Protein AF-A0A7C5LKZ5-F1 (afdb_monomer_lite)

Secondary structure (DSSP, 8-state):
-PEEEEEE--SGGGS--SSS--HHHHHHHHHHHHHHHHHHTT-S-THHHHS--S--STHHHHHHHHHHHHHHHHHHHHHTT-GGGT-HHHHHHHHH---TT-EEEEEEESSHHHHHHHHHHHHHH-SS-EEEEE-TTS-EEE-HHHHHHHHHHHHHTHHHH-S-S-SSEEEEEEETT-S--TT---TT-HHHHIIIIIHHHHHHHHHHHHHHHTTSS--EEEEE-SSS-TTTHHHHHHHHHHHSSEEEE--

pLDDT: mean 85.86, std 10.47, range [42.97, 96.69]

Foldseek 3Di:
DAAEEEAEAALQLLPQQDPDRDPQLNVLSVQLVVLLVVVQVPDPWLLCLLQPAPDDPDSVVSNVVSLLSNLLVCLVCLVVLVLSRRGLRSVVCSVVQGAQAYEYEYEFETGNSRSSRLLSLQLQAELQEFEWEQDPVLATDTPVNSSVRSNVSSVVCCVSRPDHSYNYYYYYYYQYLCDQDQPDPDPCGRVRSNVPRRLVSLLSNLLNSLVVCVVDPHVAYEHEHQHHDPVNVVSSVVSQVVSPRYHYDHD

Radius of gyration: 17.08 Å; chains: 1; bounding box: 39×43×42 Å

Sequence (251 aa):
MGRLILATVGTSLFDAVGPYPDLNEQRLANNARDECQRARERLQAAWQVLARPNSGDGMMADLDNAELGLLQAYRPRVQAGELNKISAEMASLGTLAPAKEDRVVLLATDTVEGAFAARCVALLASGRPRILRLAESLEPLPDADATRHLQARRRSIAAALGDPAFACQLDVMVIEHLTWNPEQPDDLGPAEEFRLQGCYNLAASVAALIEHRSRTDHPQVVCNITGGLKSSIPFVTWVCALAGGVDLAYL

Structure (mmCIF, N/CA/C/O backbone):
data_AF-A0A7C5LKZ5-F1
#
_entry.id   AF-A0A7C5LKZ5-F1
#
loop_
_atom_site.group_PDB
_atom_site.id
_atom_site.type_symbol
_atom_site.label_atom_id
_atom_site.label_alt_id
_atom_site.label_comp_id
_atom_site.label_asym_id
_atom_site.label_entity_id
_atom_site.label_seq_id
_atom_site.pdbx_PDB_ins_code
_atom_site.Cartn_x
_atom_site.Cartn_y
_atom_site.Cartn_z
_atom_site.occupancy
_atom_site.B_iso_or_equiv
_atom_site.auth_seq_id
_atom_site.auth_comp_id
_atom_site.auth_asym_id
_atom_site.auth_atom_id
_atom_site.pdbx_PDB_model_num
ATOM 1 N N . MET A 1 1 ? -9.950 -0.500 22.163 1.00 79.12 1 MET A N 1
ATOM 2 C CA . MET A 1 1 ? -9.435 -1.695 21.464 1.00 79.12 1 MET A CA 1
ATOM 3 C C . MET A 1 1 ? -9.364 -1.337 19.997 1.00 79.12 1 MET A C 1
ATOM 5 O O . MET A 1 1 ? -10.340 -0.782 19.507 1.00 79.12 1 MET A O 1
ATOM 9 N N . GLY A 1 2 ? -8.215 -1.539 19.358 1.00 89.00 2 GLY A N 1
ATOM 10 C CA . GLY A 1 2 ? -8.034 -1.175 17.952 1.00 89.00 2 GLY A CA 1
ATOM 11 C C . GLY A 1 2 ? -8.530 -2.261 17.001 1.00 89.00 2 GLY A C 1
ATOM 12 O O . GLY A 1 2 ? -8.754 -3.398 17.408 1.00 89.00 2 GLY A O 1
ATOM 13 N N . ARG A 1 3 ? -8.641 -1.930 15.723 1.00 93.25 3 ARG A N 1
ATOM 14 C CA . ARG A 1 3 ? -8.911 -2.842 14.608 1.00 93.25 3 ARG A CA 1
ATOM 15 C C . ARG A 1 3 ? -7.611 -3.172 13.882 1.00 93.25 3 ARG A C 1
ATOM 17 O O . ARG A 1 3 ? -6.722 -2.326 13.780 1.00 93.25 3 ARG A O 1
ATOM 24 N N . LEU A 1 4 ? -7.528 -4.371 13.321 1.00 94.38 4 LEU A N 1
ATOM 25 C CA . LEU A 1 4 ? -6.572 -4.684 12.264 1.00 94.38 4 LEU A CA 1
ATOM 26 C C . LEU A 1 4 ? -7.267 -4.481 10.914 1.00 94.38 4 LEU A C 1
ATOM 28 O O . LEU A 1 4 ? -8.250 -5.150 10.611 1.00 94.38 4 LEU A O 1
ATOM 32 N N . ILE A 1 5 ? -6.766 -3.560 10.104 1.00 95.44 5 ILE A N 1
ATOM 33 C CA . ILE A 1 5 ? -7.311 -3.244 8.785 1.00 95.44 5 ILE A CA 1
ATOM 34 C C . ILE A 1 5 ? -6.321 -3.750 7.742 1.00 95.44 5 ILE A C 1
ATOM 36 O O . ILE A 1 5 ? -5.196 -3.263 7.663 1.00 95.44 5 ILE A O 1
ATOM 40 N N . LEU A 1 6 ? -6.735 -4.722 6.941 1.00 94.75 6 LEU A N 1
ATOM 41 C CA . LEU A 1 6 ? -5.973 -5.210 5.796 1.00 94.75 6 LEU A CA 1
ATOM 42 C C . LEU A 1 6 ? -6.486 -4.482 4.560 1.00 94.75 6 LEU A C 1
ATOM 44 O O . LEU A 1 6 ? -7.682 -4.537 4.294 1.00 94.75 6 LEU A O 1
ATOM 48 N N . ALA A 1 7 ? -5.621 -3.794 3.824 1.00 94.31 7 ALA A N 1
ATOM 49 C CA . ALA A 1 7 ? -6.011 -3.062 2.624 1.00 94.31 7 ALA A CA 1
ATOM 50 C C . ALA A 1 7 ? -5.123 -3.467 1.452 1.00 94.31 7 ALA A C 1
ATOM 52 O O . ALA A 1 7 ? -3.903 -3.315 1.510 1.00 94.31 7 ALA A O 1
ATOM 53 N N . THR A 1 8 ? -5.723 -3.978 0.384 1.00 92.00 8 THR A N 1
ATOM 54 C CA . THR A 1 8 ? -5.002 -4.239 -0.863 1.00 92.00 8 THR A CA 1
ATOM 55 C C . THR A 1 8 ? -4.643 -2.922 -1.546 1.00 92.00 8 THR A C 1
ATOM 57 O O . THR A 1 8 ? -5.429 -1.974 -1.550 1.00 92.00 8 THR A O 1
ATOM 60 N N . VAL A 1 9 ? -3.429 -2.845 -2.092 1.00 90.44 9 VAL A N 1
ATOM 61 C CA . VAL A 1 9 ? -2.930 -1.664 -2.801 1.00 90.44 9 VAL A CA 1
ATOM 62 C C . VAL A 1 9 ? -2.753 -1.988 -4.269 1.00 90.44 9 VAL A C 1
ATOM 64 O O . VAL A 1 9 ? -2.057 -2.932 -4.640 1.00 90.44 9 VAL A O 1
ATOM 67 N N . GLY A 1 10 ? -3.393 -1.187 -5.111 1.00 87.06 10 GLY A N 1
ATOM 68 C CA . GLY A 1 10 ? -3.224 -1.237 -6.550 1.00 87.06 10 GLY A CA 1
ATOM 69 C C . GLY A 1 10 ? -2.349 -0.122 -7.079 1.00 87.06 10 GLY A C 1
ATOM 70 O O . GLY A 1 10 ? -1.722 0.647 -6.359 1.00 87.06 10 GLY A O 1
ATOM 71 N N . THR A 1 11 ? -2.402 0.006 -8.396 1.00 84.06 11 THR A N 1
ATOM 72 C CA . THR A 1 11 ? -1.774 1.083 -9.157 1.00 84.06 11 THR A CA 1
ATOM 73 C C . THR A 1 11 ? -2.696 2.293 -9.324 1.00 84.06 11 THR A C 1
ATOM 75 O O . THR A 1 11 ? -2.391 3.170 -10.125 1.00 84.06 11 THR A O 1
ATOM 78 N N . SER A 1 12 ? -3.809 2.365 -8.576 1.00 82.81 12 SER A N 1
ATOM 79 C CA . SER A 1 12 ? -4.819 3.425 -8.735 1.00 82.81 12 SER A CA 1
ATOM 80 C C . SER A 1 12 ? -4.285 4.821 -8.406 1.00 82.81 12 SER A C 1
ATOM 82 O O . SER A 1 12 ? -4.811 5.810 -8.895 1.00 82.81 12 SER A O 1
ATOM 84 N N . LEU A 1 13 ? -3.186 4.901 -7.648 1.00 84.88 13 LEU A N 1
ATOM 85 C CA . LEU A 1 13 ? -2.431 6.135 -7.417 1.00 84.88 13 LEU A CA 1
ATOM 86 C C . LEU A 1 13 ? -1.917 6.775 -8.720 1.00 84.88 13 LEU A C 1
ATOM 88 O O . LEU A 1 13 ? -1.717 7.982 -8.780 1.00 84.88 13 LEU A O 1
ATOM 92 N N . PHE A 1 14 ? -1.672 5.976 -9.759 1.00 82.50 14 PHE A N 1
ATOM 93 C CA . PHE A 1 14 ? -1.249 6.480 -11.067 1.00 82.50 14 PHE A CA 1
ATOM 94 C C . PHE A 1 14 ? -2.433 6.844 -11.968 1.00 82.50 14 PHE A C 1
ATOM 96 O O . PHE A 1 14 ? -2.235 7.368 -13.065 1.00 82.50 14 PHE A O 1
ATOM 103 N N . 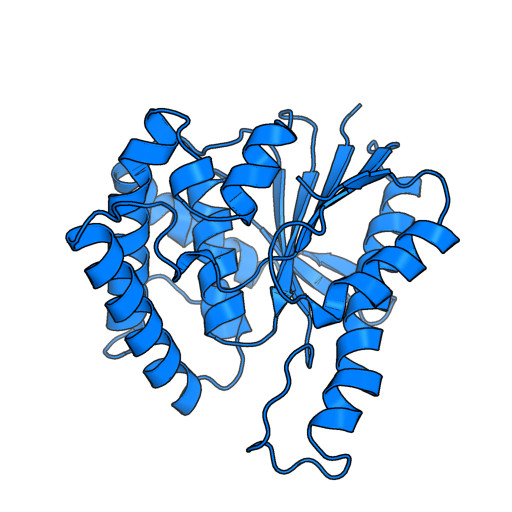ASP A 1 15 ? -3.652 6.532 -11.538 1.00 79.00 15 ASP A N 1
ATOM 104 C CA . ASP A 1 15 ? -4.861 6.817 -12.285 1.00 79.00 15 ASP A CA 1
ATOM 105 C C . ASP A 1 15 ? -5.441 8.134 -11.777 1.00 79.00 15 ASP A C 1
ATOM 107 O O . ASP A 1 15 ? -5.567 8.379 -10.580 1.00 79.00 15 ASP A O 1
ATOM 111 N N . ALA A 1 16 ? -5.771 9.027 -12.702 1.00 58.16 16 ALA A N 1
ATOM 112 C CA . ALA A 1 16 ? -6.311 10.321 -12.336 1.00 58.16 16 ALA A CA 1
ATOM 113 C C . ALA A 1 16 ? -7.725 10.128 -11.751 1.00 58.16 16 ALA A C 1
ATOM 115 O O . ALA A 1 16 ? -8.643 9.707 -12.458 1.00 58.16 16 ALA A O 1
ATOM 116 N N . VAL A 1 17 ? -7.906 10.386 -10.452 1.00 54.62 17 VAL A N 1
ATOM 117 C CA . VAL A 1 17 ? -9.181 10.128 -9.770 1.00 54.62 17 VAL A CA 1
ATOM 118 C C . VAL A 1 17 ? -10.124 11.323 -9.939 1.00 54.62 17 VAL A C 1
ATOM 120 O O . VAL A 1 17 ? -9.982 12.349 -9.278 1.00 54.62 17 VAL A O 1
ATOM 123 N N . GLY A 1 18 ? -11.122 11.187 -10.819 1.00 52.41 18 GLY A N 1
ATOM 124 C CA . GLY A 1 18 ? -12.241 12.129 -10.951 1.00 52.41 18 GLY A CA 1
ATOM 125 C C . GLY A 1 18 ? -12.549 12.578 -12.390 1.00 52.41 18 GLY A C 1
ATOM 126 O O . GLY A 1 18 ? -11.785 12.297 -13.308 1.00 52.41 18 GLY A O 1
ATOM 127 N N . PRO A 1 19 ? -13.677 13.285 -12.612 1.00 42.97 19 PRO A N 1
ATOM 128 C CA . PRO A 1 19 ? -14.137 13.690 -13.949 1.00 42.97 19 PRO A CA 1
ATOM 129 C C . PRO A 1 19 ? -13.311 14.821 -14.589 1.00 42.97 19 PRO A C 1
ATOM 131 O O . PRO A 1 19 ? -13.405 15.028 -15.795 1.00 42.97 19 PRO A O 1
ATOM 134 N N . TYR A 1 20 ? -12.507 15.540 -13.797 1.00 53.50 20 TYR A N 1
ATOM 135 C CA . TYR A 1 20 ? -11.622 16.619 -14.247 1.00 53.50 20 TYR A CA 1
ATOM 136 C C . TYR A 1 20 ? -10.298 16.539 -13.480 1.00 53.50 20 TYR A C 1
ATOM 138 O O . TYR A 1 20 ? -10.140 17.229 -12.469 1.00 53.50 20 TYR A O 1
ATOM 146 N N . PRO A 1 21 ? -9.378 15.651 -13.882 1.00 63.91 21 PRO A N 1
ATOM 147 C CA . PRO A 1 21 ? -8.103 15.534 -13.200 1.00 63.91 21 PRO A CA 1
ATOM 148 C C . PRO A 1 21 ? -7.282 16.808 -13.385 1.00 63.91 21 PRO A C 1
ATOM 150 O O . PRO A 1 21 ? -7.258 17.402 -14.466 1.00 63.91 21 PRO A O 1
ATOM 153 N N . ASP A 1 22 ? -6.611 17.237 -12.320 1.00 80.12 22 ASP A N 1
ATOM 154 C CA . ASP A 1 22 ? -5.645 18.321 -12.411 1.00 80.12 22 ASP A CA 1
ATOM 155 C C . ASP A 1 22 ? -4.532 17.896 -13.385 1.00 80.12 22 ASP A C 1
ATOM 157 O O . ASP A 1 22 ? -3.900 16.850 -13.219 1.00 80.12 22 ASP A O 1
ATOM 161 N N . LEU A 1 23 ? -4.307 18.693 -14.435 1.00 82.00 23 LEU A N 1
ATOM 162 C CA . LEU A 1 23 ? -3.338 18.375 -15.489 1.00 82.00 23 LEU A CA 1
ATOM 163 C C . LEU A 1 23 ? -1.914 18.204 -14.941 1.00 82.00 23 LEU A C 1
ATOM 165 O O . LEU A 1 23 ? -1.122 17.440 -15.498 1.00 82.00 23 LEU A O 1
ATOM 169 N N . ASN A 1 24 ? -1.571 18.905 -13.859 1.00 85.62 24 ASN A N 1
ATOM 170 C CA . ASN A 1 24 ? -0.286 18.754 -13.198 1.00 85.62 24 ASN A CA 1
ATOM 171 C C . ASN A 1 24 ? -0.216 17.445 -12.399 1.00 85.62 24 ASN A C 1
ATOM 173 O O . ASN A 1 24 ? 0.784 16.739 -12.523 1.00 85.62 24 ASN A O 1
ATOM 177 N N . GLU A 1 25 ? -1.263 17.090 -11.644 1.00 85.56 25 GLU A N 1
ATOM 178 C CA . GLU A 1 25 ? -1.352 15.790 -10.950 1.00 85.56 25 GLU A CA 1
ATOM 179 C C . GLU A 1 25 ? -1.237 14.635 -11.962 1.00 85.56 25 GLU A C 1
ATOM 181 O O . GLU A 1 25 ? -0.430 13.725 -11.779 1.00 85.56 25 GLU A O 1
ATOM 186 N N . GLN A 1 26 ? -1.949 14.720 -13.089 1.00 86.25 26 GLN A N 1
ATOM 187 C CA . GLN A 1 26 ? -1.899 13.710 -14.148 1.00 86.25 26 GLN A CA 1
ATOM 188 C C . GLN A 1 26 ? -0.509 13.600 -14.789 1.00 86.25 26 GLN A C 1
ATOM 190 O O . GLN A 1 26 ? -0.014 12.497 -15.022 1.00 86.25 26 GLN A O 1
ATOM 195 N N . ARG A 1 27 ? 0.158 14.730 -15.053 1.00 88.62 27 ARG A N 1
ATOM 196 C CA . ARG A 1 27 ? 1.534 14.735 -15.569 1.00 88.62 27 ARG A CA 1
ATOM 197 C C . ARG A 1 27 ? 2.504 14.075 -14.589 1.00 88.62 27 ARG A C 1
ATOM 199 O O . ARG A 1 27 ? 3.375 13.326 -15.021 1.00 88.62 27 ARG A O 1
ATOM 206 N N . LEU A 1 28 ? 2.364 14.349 -13.294 1.00 89.88 28 LEU A N 1
ATOM 207 C CA . LEU A 1 28 ? 3.210 13.762 -12.253 1.00 89.88 28 LEU A CA 1
ATOM 208 C C . LEU A 1 28 ? 2.953 12.258 -12.093 1.00 89.88 28 LEU A C 1
ATOM 210 O O . LEU A 1 28 ? 3.910 11.499 -11.958 1.00 89.88 28 LEU A O 1
ATOM 214 N N . ALA A 1 29 ? 1.695 11.821 -12.186 1.00 86.69 29 ALA A N 1
ATOM 215 C CA . ALA A 1 29 ? 1.322 10.406 -12.181 1.00 86.69 29 ALA A CA 1
ATOM 216 C C . ALA A 1 29 ? 1.904 9.652 -13.382 1.00 86.69 29 ALA A C 1
ATOM 218 O O . ALA A 1 29 ? 2.492 8.585 -13.205 1.00 86.69 29 ALA A O 1
ATOM 219 N N . ASN A 1 30 ? 1.826 10.238 -14.580 1.00 88.62 30 ASN A N 1
ATOM 220 C CA . ASN A 1 30 ? 2.453 9.676 -15.776 1.00 88.62 30 ASN A CA 1
ATOM 221 C C . ASN A 1 30 ? 3.977 9.604 -15.628 1.00 88.62 30 ASN A C 1
ATOM 223 O O . ASN A 1 30 ? 4.555 8.551 -15.865 1.00 88.62 30 ASN A O 1
ATOM 227 N N . ASN A 1 31 ? 4.618 10.674 -15.146 1.00 90.12 31 ASN A N 1
ATOM 228 C CA . ASN A 1 31 ? 6.059 10.671 -14.903 1.00 90.12 31 ASN A CA 1
ATOM 229 C C . ASN A 1 31 ? 6.469 9.568 -13.914 1.00 90.12 31 ASN A C 1
ATOM 231 O O . ASN A 1 31 ? 7.428 8.845 -14.154 1.00 90.12 31 ASN A O 1
ATOM 235 N N . ALA A 1 32 ? 5.728 9.392 -12.818 1.00 88.50 32 ALA A N 1
ATOM 236 C CA . ALA A 1 32 ? 6.010 8.330 -11.857 1.00 88.50 32 ALA A CA 1
ATOM 237 C C . ALA A 1 32 ? 5.816 6.927 -12.436 1.00 88.50 32 ALA A C 1
ATOM 239 O O . ALA A 1 32 ? 6.610 6.036 -12.133 1.00 88.50 32 ALA A O 1
ATOM 240 N N . ARG A 1 33 ? 4.807 6.733 -13.291 1.00 89.00 33 ARG A N 1
ATOM 241 C CA . ARG A 1 33 ? 4.609 5.484 -14.034 1.00 89.00 33 ARG A CA 1
ATOM 242 C C . ARG A 1 33 ? 5.790 5.206 -14.968 1.00 89.00 33 ARG A C 1
ATOM 244 O O . ARG A 1 33 ? 6.317 4.098 -14.946 1.00 89.00 33 ARG A O 1
ATOM 251 N N . ASP A 1 34 ? 6.254 6.212 -15.705 1.00 89.31 34 ASP A N 1
ATOM 252 C CA . ASP A 1 34 ? 7.405 6.094 -16.606 1.00 89.31 34 ASP A CA 1
ATOM 253 C C . ASP A 1 34 ? 8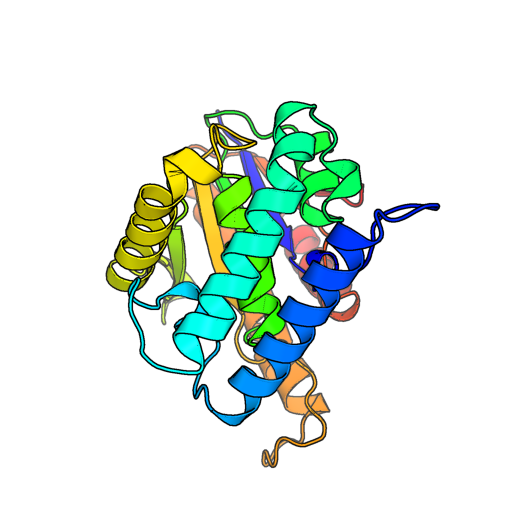.699 5.771 -15.839 1.00 89.31 34 ASP A C 1
ATOM 255 O O . ASP A 1 34 ? 9.492 4.934 -16.271 1.00 89.31 34 ASP A O 1
ATOM 259 N N . GLU A 1 35 ? 8.915 6.388 -14.671 1.00 89.50 35 GLU A N 1
ATOM 260 C CA . GLU A 1 35 ? 10.058 6.047 -13.813 1.00 89.50 35 GLU A CA 1
ATOM 261 C C . GLU A 1 35 ? 9.963 4.639 -13.222 1.00 89.50 35 GLU A C 1
ATOM 263 O O . GLU A 1 35 ? 10.979 3.946 -13.143 1.00 89.50 35 GLU A O 1
ATOM 268 N N . CYS A 1 36 ? 8.768 4.177 -12.839 1.00 88.19 36 CYS A N 1
ATOM 269 C CA . CYS A 1 36 ? 8.583 2.794 -12.396 1.00 88.19 36 CYS A CA 1
ATOM 270 C C . CYS A 1 36 ? 8.917 1.808 -13.521 1.00 88.19 36 CYS A C 1
ATOM 272 O O . CYS A 1 36 ? 9.647 0.847 -13.283 1.00 88.19 36 CYS A O 1
ATOM 274 N N . GLN A 1 37 ? 8.470 2.091 -14.747 1.00 88.25 37 GLN A N 1
ATOM 275 C CA . GLN A 1 37 ? 8.765 1.264 -15.914 1.00 88.25 37 GLN A CA 1
ATOM 276 C C . GLN A 1 37 ? 10.275 1.199 -16.192 1.00 88.25 37 GLN A C 1
ATOM 278 O O . GLN A 1 37 ? 10.819 0.112 -16.376 1.00 88.25 37 GLN A O 1
ATOM 283 N N . ARG A 1 38 ? 10.985 2.335 -16.147 1.00 87.06 38 ARG A N 1
ATOM 284 C CA . ARG A 1 38 ? 12.456 2.363 -16.280 1.00 87.06 38 ARG A CA 1
ATOM 285 C C . ARG A 1 38 ? 13.160 1.599 -15.162 1.00 87.06 38 ARG A C 1
ATOM 287 O O . ARG A 1 38 ? 14.158 0.921 -15.402 1.00 87.06 38 ARG A O 1
ATOM 294 N N . ALA A 1 39 ? 12.657 1.712 -13.937 1.00 85.50 39 ALA A N 1
ATOM 295 C CA . ALA A 1 39 ? 13.220 1.020 -12.790 1.00 85.50 39 ALA A CA 1
ATOM 296 C C . ALA A 1 39 ? 12.977 -0.491 -12.837 1.00 85.50 39 ALA A C 1
ATOM 298 O O . ALA A 1 39 ? 13.851 -1.249 -12.416 1.00 85.50 39 ALA A O 1
ATOM 299 N N . ARG A 1 40 ? 11.857 -0.945 -13.404 1.00 85.00 40 ARG A N 1
ATOM 300 C CA . ARG A 1 40 ? 11.543 -2.369 -13.589 1.00 85.00 40 ARG A CA 1
ATOM 301 C C . ARG A 1 40 ? 12.615 -3.115 -14.381 1.00 85.00 40 ARG A C 1
ATOM 303 O O . ARG A 1 40 ? 12.911 -4.256 -14.058 1.00 85.00 40 ARG A O 1
ATOM 310 N N . GLU A 1 41 ? 13.239 -2.470 -15.361 1.00 79.38 41 GLU A N 1
ATOM 311 C CA . GLU A 1 41 ? 14.300 -3.079 -16.178 1.00 79.38 41 GLU A CA 1
ATOM 312 C C . GLU A 1 41 ? 15.622 -3.290 -15.418 1.00 79.38 41 GLU A C 1
ATOM 314 O O . GLU A 1 41 ? 16.519 -3.976 -15.905 1.00 79.38 41 GLU A O 1
ATOM 319 N N . ARG A 1 42 ? 15.784 -2.667 -14.244 1.00 76.69 42 ARG A N 1
ATOM 320 C CA . ARG A 1 42 ? 17.072 -2.591 -13.532 1.00 76.69 42 ARG A CA 1
ATOM 321 C C . ARG A 1 42 ? 17.018 -3.058 -12.085 1.00 76.69 42 ARG A C 1
ATOM 323 O O . ARG A 1 42 ? 18.047 -3.462 -11.546 1.00 76.69 42 ARG A O 1
ATOM 330 N N . LEU A 1 43 ? 15.860 -2.966 -11.439 1.00 78.94 43 LEU A N 1
ATOM 331 C CA . LEU A 1 43 ? 15.674 -3.437 -10.074 1.00 78.94 43 LEU A CA 1
ATOM 332 C C . LEU A 1 43 ? 15.506 -4.953 -10.071 1.00 78.94 43 LEU A C 1
ATOM 334 O O . LEU A 1 43 ? 14.723 -5.510 -10.831 1.00 78.94 43 LEU A O 1
ATOM 338 N N . GLN A 1 44 ? 16.235 -5.608 -9.171 1.00 70.62 44 GLN A N 1
ATOM 339 C CA . GLN A 1 44 ? 16.171 -7.063 -9.011 1.00 70.62 44 GLN A CA 1
ATOM 340 C C . GLN A 1 44 ? 14.963 -7.494 -8.173 1.00 70.62 44 GLN A C 1
ATOM 342 O O . GLN A 1 44 ? 14.511 -8.625 -8.296 1.00 70.62 44 GLN A O 1
ATOM 347 N N . ALA A 1 45 ? 14.455 -6.609 -7.307 1.00 77.75 45 ALA A N 1
ATOM 348 C CA . ALA A 1 45 ? 13.310 -6.891 -6.446 1.00 77.75 45 ALA A CA 1
ATOM 349 C C . ALA A 1 45 ? 12.555 -5.605 -6.085 1.00 77.75 45 ALA A C 1
ATOM 351 O O . ALA A 1 45 ? 13.172 -4.588 -5.759 1.00 77.75 45 ALA A O 1
ATOM 352 N N . ALA A 1 46 ? 11.222 -5.655 -6.035 1.00 77.75 46 ALA A N 1
ATOM 353 C CA . ALA A 1 46 ? 10.395 -4.509 -5.647 1.00 77.75 46 ALA A CA 1
ATOM 354 C C . ALA A 1 46 ? 10.624 -4.030 -4.207 1.00 77.75 46 ALA A C 1
ATOM 356 O O . ALA A 1 46 ? 10.423 -2.852 -3.906 1.00 77.75 46 ALA A O 1
ATOM 357 N N . TRP A 1 47 ? 11.146 -4.889 -3.328 1.00 80.31 47 TRP A N 1
ATOM 358 C CA . TRP A 1 47 ? 11.616 -4.489 -2.000 1.00 80.31 47 TRP A CA 1
ATOM 359 C C . TRP A 1 47 ? 12.640 -3.350 -2.046 1.00 80.31 47 TRP A C 1
ATOM 361 O O . TRP A 1 47 ? 12.653 -2.500 -1.154 1.00 80.31 47 TRP A O 1
ATOM 371 N N . GLN A 1 48 ? 13.433 -3.257 -3.117 1.00 80.62 48 GLN A N 1
ATOM 372 C CA . GLN A 1 48 ? 14.379 -2.159 -3.330 1.00 80.62 48 GLN A CA 1
ATOM 373 C C . GLN A 1 48 ? 13.667 -0.803 -3.472 1.00 80.62 48 GLN A C 1
ATOM 375 O O . GLN A 1 48 ? 14.247 0.229 -3.154 1.00 80.62 48 GLN A O 1
ATOM 380 N N . VAL A 1 49 ? 12.394 -0.771 -3.876 1.00 83.75 49 VAL A N 1
ATOM 381 C CA . VAL A 1 49 ? 11.586 0.459 -3.912 1.00 83.75 49 VAL A CA 1
ATOM 382 C C . VAL A 1 49 ? 11.167 0.892 -2.508 1.00 83.75 49 VAL A C 1
ATOM 384 O O . VAL A 1 49 ? 11.208 2.084 -2.198 1.00 83.75 49 VAL A O 1
ATOM 387 N N . LEU A 1 50 ? 10.788 -0.059 -1.649 1.00 81.62 50 LEU A N 1
ATOM 388 C CA . LEU A 1 50 ? 10.322 0.213 -0.284 1.00 81.62 50 LEU A CA 1
ATOM 389 C C . LEU A 1 50 ? 11.460 0.539 0.686 1.00 81.62 50 LEU A C 1
ATOM 391 O O . LEU A 1 50 ? 11.322 1.412 1.544 1.00 81.62 50 LEU A O 1
ATOM 395 N N . ALA A 1 51 ? 12.575 -0.171 0.540 1.00 73.06 51 ALA A N 1
ATOM 396 C CA . ALA A 1 51 ? 13.669 -0.222 1.495 1.00 73.06 51 ALA A CA 1
ATOM 397 C C . ALA A 1 51 ? 14.897 0.597 1.072 1.00 73.06 51 ALA A C 1
ATOM 399 O O . ALA A 1 51 ? 15.945 0.454 1.696 1.00 73.06 51 ALA A O 1
ATOM 400 N N . ARG A 1 52 ? 14.838 1.413 0.009 1.00 76.06 52 ARG A N 1
ATOM 401 C CA . ARG A 1 52 ? 16.034 2.136 -0.463 1.00 76.06 52 ARG A CA 1
ATOM 402 C C . ARG A 1 52 ? 16.475 3.273 0.472 1.00 76.06 52 ARG A C 1
ATOM 404 O O . ARG A 1 52 ? 15.620 3.987 1.006 1.00 76.06 52 ARG A O 1
ATOM 411 N N . PRO A 1 53 ? 17.796 3.495 0.630 1.00 67.31 53 PRO A N 1
ATOM 412 C CA . PRO A 1 53 ? 18.331 4.686 1.286 1.00 67.31 53 PRO A CA 1
ATOM 413 C C . PRO A 1 53 ? 18.027 5.965 0.481 1.00 67.31 53 PRO A C 1
ATOM 415 O O . PRO A 1 53 ? 17.879 5.922 -0.736 1.00 67.31 53 PRO A O 1
ATOM 418 N N . ASN A 1 54 ? 17.965 7.111 1.174 1.00 62.53 54 ASN A N 1
ATOM 419 C CA . ASN A 1 54 ? 17.554 8.436 0.658 1.00 62.53 54 ASN A CA 1
ATOM 420 C C . ASN A 1 54 ? 18.540 9.111 -0.324 1.00 62.53 54 ASN A C 1
ATOM 422 O O . ASN A 1 54 ? 18.596 10.338 -0.400 1.00 62.53 54 ASN A O 1
ATOM 426 N N . SER A 1 55 ? 19.373 8.353 -1.020 1.00 54.38 55 SER A N 1
ATOM 427 C CA . SER A 1 55 ? 20.448 8.912 -1.836 1.00 54.38 55 SER A CA 1
ATOM 428 C C . SER A 1 55 ? 20.984 7.835 -2.765 1.00 54.38 55 SER A C 1
ATOM 430 O O . SER A 1 55 ? 21.775 6.988 -2.346 1.00 54.38 55 SER A O 1
ATOM 432 N N . GLY A 1 56 ? 20.540 7.852 -4.013 1.00 58.81 56 GLY A N 1
ATOM 433 C CA . GLY A 1 56 ? 21.173 7.104 -5.090 1.00 58.81 56 GLY A CA 1
ATOM 434 C C . GLY A 1 56 ? 21.413 8.037 -6.266 1.00 58.81 56 GLY A C 1
ATOM 435 O O . GLY A 1 56 ? 20.596 8.918 -6.519 1.00 58.81 56 GLY A O 1
ATOM 436 N N . ASP A 1 57 ? 22.521 7.851 -6.973 1.00 60.34 57 ASP A N 1
ATOM 437 C CA . ASP A 1 57 ? 22.779 8.580 -8.211 1.00 60.34 57 ASP A CA 1
ATOM 438 C C . ASP A 1 57 ? 21.941 8.002 -9.367 1.00 60.34 57 ASP A C 1
ATOM 440 O O . ASP A 1 57 ? 21.588 6.817 -9.388 1.00 60.34 57 ASP A O 1
ATOM 444 N N . GLY A 1 58 ? 21.624 8.845 -10.353 1.00 76.31 58 GLY A N 1
ATOM 445 C CA . GLY A 1 58 ? 20.911 8.448 -11.570 1.00 76.31 58 GLY A CA 1
ATOM 446 C C . GLY A 1 58 ? 19.449 8.060 -11.327 1.00 76.31 58 GLY A C 1
ATOM 447 O O . GLY A 1 58 ? 18.721 8.759 -10.634 1.00 76.31 58 GLY A O 1
ATOM 448 N N . MET A 1 59 ? 19.025 6.922 -11.879 1.00 75.88 59 MET A N 1
ATOM 449 C CA . MET A 1 59 ? 17.625 6.458 -11.901 1.00 75.88 59 MET A CA 1
ATOM 450 C C . MET A 1 59 ? 16.932 6.444 -10.526 1.00 75.88 59 MET A C 1
ATOM 452 O O . MET A 1 59 ? 15.728 6.665 -10.424 1.00 75.88 59 MET A O 1
ATOM 456 N N . MET A 1 60 ? 17.673 6.170 -9.450 1.00 78.25 60 MET A N 1
ATOM 457 C CA . MET A 1 60 ? 17.090 6.157 -8.105 1.00 78.25 60 MET A CA 1
ATOM 458 C C . MET A 1 60 ? 16.692 7.564 -7.645 1.00 78.25 60 MET A C 1
ATOM 460 O O . MET A 1 60 ? 15.665 7.710 -6.983 1.00 78.25 60 MET A O 1
ATOM 464 N N . ALA A 1 61 ? 17.446 8.590 -8.053 1.00 83.31 61 ALA A N 1
ATOM 465 C CA . ALA A 1 61 ? 17.063 9.982 -7.854 1.00 83.31 61 ALA A CA 1
ATOM 466 C C . ALA A 1 61 ? 15.817 10.335 -8.676 1.00 83.31 61 ALA A C 1
ATOM 468 O O . ALA A 1 61 ? 14.934 11.015 -8.163 1.00 83.31 61 ALA A O 1
ATOM 469 N N . ASP A 1 62 ? 15.702 9.836 -9.909 1.00 87.25 62 ASP A N 1
ATOM 470 C CA . ASP A 1 62 ? 14.529 10.085 -10.758 1.00 87.25 62 ASP A CA 1
ATOM 471 C C . ASP A 1 62 ? 13.253 9.504 -10.130 1.00 87.25 62 ASP A C 1
ATOM 473 O O . ASP A 1 62 ? 12.238 10.195 -10.006 1.00 87.25 62 ASP A O 1
ATOM 477 N N . LEU A 1 63 ? 13.329 8.276 -9.609 1.00 87.31 63 LEU A N 1
ATOM 478 C CA . LEU A 1 63 ? 12.216 7.638 -8.908 1.00 87.31 63 LEU A CA 1
ATOM 479 C C . LEU A 1 63 ? 11.888 8.340 -7.574 1.00 87.31 63 LEU A C 1
ATOM 481 O O . LEU A 1 63 ? 10.719 8.445 -7.206 1.00 87.31 63 LEU A O 1
ATOM 485 N N . ASP A 1 64 ? 12.887 8.852 -6.847 1.00 87.94 64 ASP A N 1
ATOM 486 C CA . ASP A 1 64 ? 12.681 9.676 -5.643 1.00 87.94 64 ASP A CA 1
ATOM 487 C C . ASP A 1 64 ? 12.056 11.042 -5.956 1.00 87.94 64 ASP A C 1
ATOM 489 O O . ASP A 1 64 ? 11.253 11.543 -5.161 1.00 87.94 64 ASP A O 1
ATOM 493 N N . ASN A 1 65 ? 12.411 11.644 -7.090 1.00 89.19 65 ASN A N 1
ATOM 494 C CA . ASN A 1 65 ? 11.856 12.909 -7.561 1.00 89.19 65 ASN A CA 1
ATOM 495 C C . ASN A 1 65 ? 10.404 12.735 -8.004 1.00 89.19 65 ASN A C 1
ATOM 497 O O . ASN A 1 65 ? 9.555 13.557 -7.655 1.00 89.19 65 ASN A O 1
ATOM 501 N N . ALA A 1 66 ? 10.099 11.648 -8.715 1.00 90.62 66 ALA A N 1
ATOM 502 C CA . ALA A 1 66 ? 8.733 11.309 -9.088 1.00 90.62 66 ALA A CA 1
ATOM 503 C C . ALA A 1 66 ? 7.851 11.041 -7.857 1.00 90.62 66 ALA A C 1
ATOM 505 O O . ALA A 1 66 ? 6.736 11.558 -7.781 1.00 90.62 66 ALA A O 1
ATOM 506 N N . GLU A 1 67 ? 8.369 10.306 -6.865 1.00 91.88 67 GLU A N 1
ATOM 507 C CA . GLU A 1 67 ? 7.700 10.086 -5.574 1.00 91.88 67 GLU A CA 1
ATOM 508 C C . GLU A 1 67 ? 7.418 11.420 -4.875 1.00 91.88 67 GLU A C 1
ATOM 510 O O . GLU A 1 67 ? 6.277 11.710 -4.522 1.00 91.88 67 GLU A O 1
ATOM 515 N N . LEU A 1 68 ? 8.436 12.270 -4.712 1.00 91.56 68 LEU A N 1
ATOM 516 C CA . LEU A 1 68 ? 8.277 13.559 -4.043 1.00 91.56 68 LEU A CA 1
ATOM 517 C C . LEU A 1 68 ? 7.281 14.466 -4.777 1.00 91.56 68 LEU A C 1
ATOM 519 O O . LEU A 1 68 ? 6.453 15.098 -4.123 1.00 91.56 68 LEU A O 1
ATOM 523 N N . GLY A 1 69 ? 7.339 14.504 -6.110 1.00 90.94 69 GLY A N 1
ATOM 524 C CA . GLY A 1 69 ? 6.418 15.276 -6.939 1.00 90.94 69 GLY A CA 1
ATOM 525 C C . GLY A 1 69 ? 4.965 14.857 -6.724 1.00 90.94 69 GLY A C 1
ATOM 526 O O . GLY A 1 69 ? 4.118 15.711 -6.460 1.00 90.94 69 GLY A O 1
ATOM 527 N N . LEU A 1 70 ? 4.683 13.550 -6.749 1.00 91.38 70 LEU A N 1
ATOM 528 C CA . LEU A 1 70 ? 3.345 13.023 -6.460 1.00 91.38 70 LEU A CA 1
ATOM 529 C C . LEU A 1 70 ? 2.882 13.362 -5.047 1.00 91.38 70 LEU A C 1
ATOM 531 O O . LEU A 1 70 ? 1.779 13.870 -4.849 1.00 91.38 70 LEU A O 1
ATOM 535 N N . LEU A 1 71 ? 3.731 13.118 -4.052 1.00 93.00 71 LEU A N 1
ATOM 536 C CA . LEU A 1 71 ? 3.368 13.354 -2.662 1.00 93.00 71 LEU A CA 1
ATOM 537 C C . LEU A 1 71 ? 3.091 14.841 -2.378 1.00 93.00 71 LEU A C 1
ATOM 539 O O . LEU A 1 71 ? 2.164 15.168 -1.638 1.00 93.00 71 LEU A O 1
ATOM 543 N N . GLN A 1 72 ? 3.864 15.748 -2.981 1.00 92.00 72 GLN A N 1
ATOM 544 C CA . GLN A 1 72 ? 3.629 17.190 -2.887 1.00 92.00 72 GLN A CA 1
ATOM 545 C C . GLN A 1 72 ? 2.335 17.610 -3.585 1.00 92.00 72 GLN A C 1
ATOM 547 O O . GLN A 1 72 ? 1.621 18.460 -3.055 1.00 92.00 72 GLN A O 1
ATOM 552 N N . ALA A 1 73 ? 2.013 17.007 -4.732 1.00 90.81 73 ALA A N 1
ATOM 553 C CA . ALA A 1 73 ? 0.764 17.270 -5.437 1.00 90.81 73 ALA A CA 1
ATOM 554 C C . ALA A 1 73 ? -0.463 16.807 -4.635 1.00 90.81 73 ALA A C 1
ATOM 556 O O . ALA A 1 73 ? -1.472 17.505 -4.609 1.00 90.81 73 ALA A O 1
ATOM 557 N N . TYR A 1 74 ? -0.364 15.687 -3.912 1.00 92.12 74 TYR A N 1
ATOM 558 C CA . TYR A 1 74 ? -1.468 15.165 -3.100 1.00 92.12 74 TYR A CA 1
ATOM 559 C C . TYR A 1 74 ? -1.565 15.748 -1.692 1.00 92.12 74 TYR A C 1
ATOM 561 O O . TYR A 1 74 ? -2.624 15.651 -1.069 1.00 92.12 74 TYR A O 1
ATOM 569 N N . ARG A 1 75 ? -0.516 16.400 -1.180 1.00 92.62 75 ARG A N 1
ATOM 570 C CA . ARG A 1 75 ? -0.546 17.042 0.143 1.00 92.62 75 ARG A CA 1
ATOM 571 C C . ARG A 1 75 ? -1.781 17.936 0.352 1.00 92.62 75 ARG A C 1
ATOM 573 O O . ARG A 1 75 ? -2.429 17.760 1.384 1.00 92.62 75 ARG A O 1
ATOM 580 N N . PRO A 1 76 ? -2.140 18.876 -0.547 1.00 92.06 76 PRO A N 1
ATOM 581 C CA . PRO A 1 76 ? -3.307 19.733 -0.339 1.00 92.06 76 PRO A CA 1
ATOM 582 C C . PRO A 1 76 ? -4.605 18.932 -0.193 1.00 92.06 76 PRO A C 1
ATOM 584 O O . PRO A 1 76 ? -5.458 19.302 0.609 1.00 92.06 76 PRO A O 1
ATOM 587 N N . ARG A 1 77 ? -4.732 17.803 -0.906 1.00 92.88 77 ARG A N 1
ATOM 588 C CA . ARG A 1 77 ? -5.883 16.893 -0.796 1.00 92.88 77 ARG A CA 1
ATOM 589 C C . ARG A 1 77 ? -5.948 16.244 0.579 1.00 92.88 77 ARG A C 1
ATOM 591 O O . ARG A 1 77 ? -7.013 16.229 1.183 1.00 92.88 77 ARG A O 1
ATOM 598 N N . VAL A 1 78 ? -4.813 15.770 1.098 1.00 93.75 78 VAL A N 1
ATOM 599 C CA . VAL A 1 78 ? -4.727 15.222 2.462 1.00 93.75 78 VAL A CA 1
ATOM 600 C C . VAL A 1 78 ? -5.129 16.278 3.491 1.00 93.75 78 VAL A C 1
ATOM 602 O O . VAL A 1 78 ? -5.968 16.010 4.345 1.00 93.75 78 VAL A O 1
ATOM 605 N N . GLN A 1 79 ? -4.599 17.497 3.373 1.00 92.75 79 GLN A N 1
ATOM 606 C CA . GLN A 1 79 ? -4.908 18.601 4.289 1.00 92.75 79 GLN A CA 1
ATOM 607 C C . GLN A 1 79 ? -6.381 19.033 4.238 1.00 92.75 79 GLN A C 1
ATOM 609 O O . GLN A 1 79 ? -6.935 19.440 5.256 1.00 92.75 79 GLN A O 1
ATOM 614 N N . ALA A 1 80 ? -7.014 18.933 3.069 1.00 93.31 80 ALA A N 1
ATOM 615 C CA . ALA A 1 80 ? -8.429 19.233 2.875 1.00 93.31 80 ALA A CA 1
ATOM 616 C C . ALA A 1 80 ? -9.364 18.049 3.202 1.00 93.31 80 ALA A C 1
ATOM 618 O O . ALA A 1 80 ? -10.581 18.197 3.108 1.00 93.31 80 ALA A O 1
ATOM 619 N N . GLY A 1 81 ? -8.826 16.875 3.558 1.00 92.88 81 GLY A N 1
ATOM 620 C CA . GLY A 1 81 ? -9.613 15.656 3.770 1.00 92.88 81 GLY A CA 1
ATOM 621 C C . GLY A 1 81 ? -10.204 15.054 2.486 1.00 92.88 81 GLY A C 1
ATOM 622 O O . GLY A 1 81 ? -11.064 14.181 2.552 1.00 92.88 81 GLY A O 1
ATOM 623 N N . GLU A 1 82 ? -9.742 15.477 1.308 1.00 93.75 82 GLU A N 1
ATOM 624 C CA . GLU A 1 82 ? -10.213 15.023 -0.008 1.00 93.75 82 GLU A CA 1
ATOM 625 C C . GLU A 1 82 ? -9.527 13.717 -0.446 1.00 93.75 82 GLU A C 1
ATOM 627 O O . GLU A 1 82 ? -9.017 13.595 -1.563 1.00 93.75 82 GLU A O 1
ATOM 632 N N . LEU A 1 83 ? -9.479 12.724 0.444 1.00 93.62 83 LEU A N 1
ATOM 633 C CA . LEU A 1 83 ? -8.742 11.473 0.214 1.00 93.62 83 LEU A CA 1
ATOM 634 C C . LEU A 1 83 ? -9.282 10.677 -0.982 1.00 93.62 83 LEU A C 1
ATOM 636 O O . LEU A 1 83 ? -8.530 9.982 -1.665 1.00 93.62 83 LEU A O 1
ATOM 640 N N . ASN A 1 84 ? -10.570 10.847 -1.284 1.00 91.50 84 ASN A N 1
ATOM 641 C CA . ASN A 1 84 ? -11.241 10.260 -2.439 1.00 91.50 84 ASN A CA 1
ATOM 642 C C . ASN A 1 84 ? -10.765 10.799 -3.796 1.00 91.50 84 ASN A C 1
ATOM 644 O O . ASN A 1 84 ? -11.181 10.270 -4.821 1.00 91.50 84 ASN A O 1
ATOM 648 N N . LYS A 1 85 ? -9.924 11.839 -3.816 1.00 90.12 85 LYS A N 1
ATOM 649 C CA . LYS A 1 85 ? -9.298 12.383 -5.030 1.00 90.12 85 LYS A CA 1
ATOM 650 C C . LYS A 1 85 ? -7.840 11.945 -5.207 1.00 90.12 85 LYS A C 1
ATOM 652 O O . LYS A 1 85 ? -7.199 12.382 -6.152 1.00 90.12 85 LYS A O 1
ATOM 657 N N . ILE A 1 86 ? -7.304 11.130 -4.294 1.00 91.06 86 ILE A N 1
ATOM 658 C CA . ILE A 1 86 ? -5.901 10.689 -4.330 1.00 91.06 86 ILE A CA 1
ATOM 659 C C . ILE A 1 86 ? -5.792 9.300 -4.960 1.00 91.06 86 ILE A C 1
ATOM 661 O O . ILE A 1 86 ? -5.118 9.126 -5.966 1.00 91.06 86 ILE A O 1
ATOM 665 N N . SER A 1 87 ? -6.437 8.304 -4.352 1.00 91.44 87 SER A N 1
ATOM 666 C CA . SER A 1 87 ? -6.448 6.918 -4.828 1.00 91.44 87 SER A CA 1
ATOM 667 C C . SER A 1 87 ? -7.618 6.160 -4.198 1.00 91.44 87 SER A C 1
ATOM 669 O O . SER A 1 87 ? -8.182 6.613 -3.197 1.00 91.44 87 SER A O 1
ATOM 671 N N . ALA A 1 88 ? -7.974 4.992 -4.738 1.00 90.94 88 ALA A N 1
ATOM 672 C CA . ALA A 1 88 ? -9.012 4.137 -4.150 1.00 90.94 88 ALA A CA 1
ATOM 673 C C . ALA A 1 88 ? -8.639 3.668 -2.727 1.00 90.94 88 ALA A C 1
ATOM 675 O O . ALA A 1 88 ? -9.493 3.555 -1.844 1.00 90.94 88 ALA A O 1
ATOM 676 N N . GLU A 1 89 ? -7.350 3.442 -2.475 1.00 92.62 89 GLU A N 1
ATOM 677 C CA . GLU A 1 89 ? -6.819 3.065 -1.163 1.00 92.62 89 GLU A CA 1
ATOM 678 C C . GLU A 1 89 ? -6.993 4.200 -0.149 1.00 92.62 89 GLU A C 1
ATOM 680 O O . GLU A 1 89 ? -7.521 3.980 0.938 1.00 92.62 89 GLU A O 1
ATOM 685 N N . MET A 1 90 ? -6.618 5.431 -0.512 1.00 94.62 90 MET A N 1
ATOM 686 C CA . MET A 1 90 ? -6.798 6.595 0.363 1.00 94.62 90 MET A CA 1
ATOM 687 C C . MET A 1 90 ? -8.282 6.897 0.600 1.00 94.62 90 MET A C 1
ATOM 689 O O . MET A 1 90 ? -8.665 7.208 1.728 1.00 94.62 90 MET A O 1
ATOM 693 N N . ALA A 1 91 ? -9.122 6.759 -0.432 1.00 94.12 91 ALA A N 1
ATOM 694 C CA . ALA A 1 91 ? -10.569 6.937 -0.344 1.00 94.12 91 ALA A CA 1
ATOM 695 C C . ALA A 1 91 ? -11.201 5.967 0.663 1.00 94.12 91 ALA A C 1
ATOM 697 O O . ALA A 1 91 ? -11.869 6.383 1.608 1.00 94.12 91 ALA A O 1
ATOM 698 N N . SER A 1 92 ? -10.945 4.671 0.481 1.00 94.75 92 SER A N 1
ATOM 699 C CA . SER A 1 92 ? -11.531 3.617 1.309 1.00 94.75 92 SER A CA 1
ATOM 700 C C . SER A 1 92 ? -10.999 3.637 2.741 1.00 94.75 92 SER A C 1
ATOM 702 O O . SER A 1 92 ? -11.776 3.456 3.678 1.00 94.75 92 SER A O 1
ATOM 704 N N . LEU A 1 93 ? -9.712 3.944 2.946 1.00 95.94 93 LEU A N 1
ATOM 705 C CA . LEU A 1 93 ? -9.176 4.204 4.285 1.00 95.94 93 LEU A CA 1
ATOM 706 C C . LEU A 1 93 ? -9.821 5.443 4.918 1.00 95.94 93 LEU A C 1
ATOM 708 O O . LEU A 1 93 ? -10.139 5.413 6.101 1.00 95.94 93 LEU A O 1
ATOM 712 N N . GLY A 1 94 ? -10.082 6.502 4.148 1.00 96.12 94 GLY A N 1
ATOM 713 C CA . GLY A 1 94 ? -10.835 7.667 4.615 1.00 96.12 94 GLY A CA 1
ATOM 714 C C . GLY A 1 94 ? -12.226 7.296 5.132 1.00 96.12 94 GLY A C 1
ATOM 715 O O . GLY A 1 94 ? -12.597 7.707 6.229 1.00 96.12 94 GLY A O 1
ATOM 716 N N . THR A 1 95 ? -12.955 6.454 4.395 1.00 96.38 95 THR A N 1
ATOM 717 C CA . THR A 1 95 ? -14.273 5.936 4.801 1.00 96.38 95 THR A CA 1
ATOM 718 C C . THR A 1 95 ? -14.200 5.062 6.055 1.00 96.38 95 THR A C 1
ATOM 720 O O . THR A 1 95 ? -15.066 5.155 6.923 1.00 96.38 95 THR A O 1
ATOM 723 N N . LEU A 1 96 ? -13.163 4.228 6.187 1.00 96.38 96 LEU A N 1
ATOM 724 C CA . LEU A 1 96 ? -12.956 3.387 7.374 1.00 96.38 96 LEU A CA 1
ATOM 725 C C . LEU A 1 96 ? -12.521 4.174 8.617 1.00 96.38 96 LEU A C 1
ATOM 727 O O . LEU A 1 96 ? -12.646 3.647 9.729 1.00 96.38 96 LEU A O 1
ATOM 731 N N . ALA A 1 97 ? -11.987 5.383 8.418 1.00 96.00 97 ALA A N 1
ATOM 732 C CA . ALA A 1 97 ? -11.466 6.291 9.435 1.00 96.00 97 ALA A CA 1
ATOM 733 C C . ALA A 1 97 ? -10.620 5.579 10.521 1.00 96.00 97 ALA A C 1
ATOM 735 O O . ALA A 1 97 ? -11.069 5.469 11.665 1.00 96.00 97 ALA A O 1
ATOM 736 N N . PRO A 1 98 ? -9.422 5.047 10.189 1.00 95.94 98 PRO A N 1
ATOM 737 C CA . PRO A 1 98 ? -8.541 4.393 11.152 1.00 95.94 98 PRO A CA 1
ATOM 738 C C . PRO A 1 98 ? -8.274 5.260 12.389 1.00 95.94 98 PRO A C 1
ATOM 740 O O . PRO A 1 98 ? -7.752 6.374 12.290 1.00 95.94 98 PRO A O 1
ATOM 743 N N . ALA A 1 99 ? -8.608 4.731 13.563 1.00 95.12 99 ALA A N 1
ATOM 744 C CA . ALA A 1 99 ? -8.300 5.341 14.847 1.00 95.12 99 ALA A CA 1
ATOM 745 C C . ALA A 1 99 ? -6.813 5.164 15.183 1.00 95.12 99 ALA A C 1
ATOM 747 O O . ALA A 1 99 ? -6.117 4.330 14.607 1.00 95.12 99 ALA A O 1
ATOM 748 N N . LYS A 1 100 ? -6.299 5.929 16.148 1.00 94.88 100 LYS A N 1
ATOM 749 C CA . LYS A 1 100 ? -4.883 5.865 16.550 1.00 94.88 100 LYS A CA 1
ATOM 750 C C . LYS A 1 100 ? -4.473 4.467 17.029 1.00 94.88 100 LYS A C 1
ATOM 752 O O . LYS A 1 100 ? -3.328 4.063 16.847 1.00 94.88 100 LYS A O 1
ATOM 757 N N . GLU A 1 101 ? -5.403 3.757 17.653 1.00 93.62 101 GLU A N 1
ATOM 758 C CA . GLU A 1 101 ? -5.224 2.413 18.190 1.00 93.62 101 GLU A CA 1
ATOM 759 C C . GLU A 1 101 ? -5.313 1.341 17.101 1.00 93.62 101 GLU A C 1
ATOM 761 O O . GLU A 1 101 ? -4.993 0.188 17.374 1.00 93.62 101 GLU A O 1
ATOM 766 N N . ASP A 1 102 ? -5.752 1.692 15.889 1.00 94.12 102 ASP A N 1
ATOM 767 C CA . ASP A 1 102 ? -5.840 0.759 14.774 1.00 94.12 102 ASP A CA 1
ATOM 768 C C . ASP A 1 102 ? -4.460 0.479 14.171 1.00 94.12 102 ASP A C 1
ATOM 770 O O . ASP A 1 102 ? -3.516 1.280 14.233 1.00 94.12 102 ASP A O 1
ATOM 774 N N . ARG A 1 103 ? -4.368 -0.678 13.522 1.00 94.25 103 ARG A N 1
ATOM 775 C CA . ARG A 1 103 ? -3.228 -1.086 12.714 1.00 94.25 103 ARG A CA 1
ATOM 776 C C . ARG A 1 103 ? -3.695 -1.324 11.290 1.00 94.25 103 ARG A C 1
ATOM 778 O O . ARG A 1 103 ? -4.518 -2.201 11.052 1.00 94.25 103 ARG A O 1
ATOM 785 N N . VAL A 1 104 ? -3.140 -0.579 10.345 1.00 95.94 104 VAL A N 1
ATOM 786 C CA . VAL A 1 104 ? -3.362 -0.780 8.912 1.00 95.94 104 VAL A CA 1
ATOM 787 C C . VAL A 1 104 ? -2.198 -1.580 8.339 1.00 95.94 104 VAL A C 1
ATOM 789 O O . VAL A 1 104 ? -1.041 -1.260 8.607 1.00 95.94 104 VAL A O 1
ATOM 792 N N . VAL A 1 105 ? -2.489 -2.602 7.541 1.00 95.94 105 VAL A N 1
ATOM 793 C CA . VAL A 1 105 ? -1.501 -3.338 6.750 1.00 95.94 105 VAL A CA 1
ATOM 794 C C . VAL A 1 105 ? -1.869 -3.212 5.280 1.00 95.94 105 VAL A C 1
ATOM 796 O O . VAL A 1 105 ? -2.905 -3.710 4.841 1.00 95.94 105 VAL A O 1
ATOM 799 N N . LEU A 1 106 ? -1.011 -2.527 4.533 1.00 95.50 106 LEU A N 1
ATOM 800 C CA . LEU A 1 106 ? -1.089 -2.406 3.087 1.00 95.50 106 LEU A CA 1
ATOM 801 C C . LEU A 1 106 ? -0.497 -3.662 2.443 1.00 95.50 106 LEU A C 1
ATOM 803 O O . LEU A 1 106 ? 0.676 -3.967 2.661 1.00 95.50 106 LEU A O 1
ATOM 807 N N . LEU A 1 107 ? -1.298 -4.372 1.653 1.00 94.00 107 LEU A N 1
ATOM 808 C CA . LEU A 1 107 ? -0.898 -5.556 0.895 1.00 94.00 107 LEU A CA 1
ATOM 809 C C . LEU A 1 107 ? -0.599 -5.129 -0.544 1.00 94.00 107 LEU A C 1
ATOM 811 O O . LEU A 1 107 ? -1.516 -4.810 -1.302 1.00 94.00 107 LEU A O 1
ATOM 815 N N . ALA A 1 108 ? 0.679 -5.086 -0.900 1.00 91.88 108 ALA A N 1
ATOM 816 C CA . ALA A 1 108 ? 1.156 -4.628 -2.200 1.00 91.88 108 ALA A CA 1
ATOM 817 C C . ALA A 1 108 ? 1.709 -5.793 -3.022 1.00 91.88 108 ALA A C 1
ATOM 819 O O . ALA A 1 108 ? 2.200 -6.767 -2.460 1.00 91.88 108 ALA A O 1
ATOM 820 N N . THR A 1 109 ? 1.677 -5.689 -4.346 1.00 89.50 109 THR A N 1
ATOM 821 C CA . THR A 1 109 ? 2.385 -6.636 -5.216 1.00 89.50 109 THR A CA 1
ATOM 822 C C . THR A 1 109 ? 3.887 -6.383 -5.215 1.00 89.50 109 THR A C 1
ATOM 824 O O . THR A 1 109 ? 4.349 -5.274 -4.943 1.00 89.50 109 THR A O 1
ATOM 827 N N . ASP A 1 110 ? 4.648 -7.399 -5.597 1.00 87.38 110 ASP A N 1
ATOM 828 C CA . ASP A 1 110 ? 6.100 -7.377 -5.785 1.00 87.38 110 ASP A CA 1
ATOM 829 C C . ASP A 1 110 ? 6.565 -6.791 -7.123 1.00 87.38 110 ASP A C 1
ATOM 831 O O . ASP A 1 110 ? 7.695 -7.007 -7.556 1.00 87.38 110 ASP A O 1
ATOM 835 N N . THR A 1 111 ? 5.721 -5.982 -7.755 1.00 88.06 111 THR A N 1
ATOM 836 C CA . THR A 1 111 ? 6.129 -5.095 -8.844 1.00 88.06 111 THR A CA 1
ATOM 837 C C . THR A 1 111 ? 6.672 -3.783 -8.318 1.00 88.06 111 THR A C 1
ATOM 839 O O . THR A 1 111 ? 6.313 -3.319 -7.232 1.00 88.06 111 THR A O 1
ATOM 842 N N . VAL A 1 112 ? 7.506 -3.138 -9.133 1.00 89.06 112 VAL A N 1
ATOM 843 C CA . VAL A 1 112 ? 8.020 -1.795 -8.852 1.00 89.06 112 VAL A CA 1
ATOM 844 C C . VAL A 1 112 ? 6.866 -0.816 -8.644 1.00 89.06 112 VAL A C 1
ATOM 846 O O . VAL A 1 112 ? 6.874 -0.073 -7.669 1.00 89.06 112 VAL A O 1
ATOM 849 N N . GLU A 1 113 ? 5.846 -0.864 -9.498 1.00 89.56 113 GLU A N 1
ATOM 850 C CA . GLU A 1 113 ? 4.652 -0.022 -9.438 1.00 89.56 113 GLU A CA 1
ATOM 851 C C . GLU A 1 113 ? 3.841 -0.271 -8.164 1.00 89.56 113 GLU A C 1
ATOM 853 O O . GLU A 1 113 ? 3.441 0.683 -7.497 1.00 89.56 113 GLU A O 1
ATOM 858 N N . GLY A 1 114 ? 3.612 -1.540 -7.807 1.00 90.88 114 GLY A N 1
ATOM 859 C CA . GLY A 1 114 ? 2.862 -1.911 -6.606 1.00 90.88 114 GLY A CA 1
ATOM 860 C C . GLY A 1 114 ? 3.568 -1.464 -5.329 1.00 90.88 114 GLY A C 1
ATOM 861 O O . GLY A 1 114 ? 2.969 -0.802 -4.478 1.00 90.88 114 GLY A O 1
ATOM 862 N N . ALA A 1 115 ? 4.868 -1.740 -5.226 1.00 92.00 115 ALA A N 1
ATOM 863 C CA . ALA A 1 115 ? 5.691 -1.280 -4.116 1.00 92.00 115 ALA A CA 1
ATOM 864 C C . ALA A 1 115 ? 5.776 0.254 -4.056 1.00 92.00 115 ALA A C 1
ATOM 866 O O . ALA A 1 115 ? 5.654 0.839 -2.979 1.00 92.00 115 ALA A O 1
ATOM 867 N N . PHE A 1 116 ? 5.933 0.929 -5.195 1.00 93.19 116 PHE A N 1
ATOM 868 C CA . PHE A 1 116 ? 5.971 2.389 -5.260 1.00 93.19 116 PHE A CA 1
ATOM 869 C C . PHE A 1 116 ? 4.651 3.013 -4.795 1.00 93.19 116 PHE A C 1
ATOM 871 O O . PHE A 1 116 ? 4.657 3.924 -3.962 1.00 93.19 116 PHE A O 1
ATOM 878 N N . ALA A 1 117 ? 3.519 2.503 -5.285 1.00 92.69 117 ALA A N 1
ATOM 879 C CA . ALA A 1 117 ? 2.198 2.977 -4.894 1.00 92.69 117 ALA A CA 1
ATOM 880 C C . ALA A 1 117 ? 1.965 2.780 -3.390 1.00 92.69 117 ALA A C 1
ATOM 882 O O . ALA A 1 117 ? 1.588 3.723 -2.692 1.00 92.69 117 ALA A O 1
ATOM 883 N N . ALA A 1 118 ? 2.284 1.596 -2.860 1.00 94.31 118 ALA A N 1
ATOM 884 C CA . ALA A 1 118 ? 2.159 1.306 -1.434 1.00 94.31 118 ALA A CA 1
ATOM 885 C C . ALA A 1 118 ? 3.058 2.194 -0.572 1.00 94.31 118 ALA A C 1
ATOM 887 O O . ALA A 1 118 ? 2.630 2.661 0.485 1.00 94.31 118 ALA A O 1
ATOM 888 N N . ARG A 1 119 ? 4.275 2.496 -1.037 1.00 94.19 119 ARG A N 1
ATOM 889 C CA . ARG A 1 119 ? 5.166 3.450 -0.373 1.00 94.19 119 ARG A CA 1
ATOM 890 C C . ARG A 1 119 ? 4.562 4.843 -0.318 1.00 94.19 119 ARG A C 1
ATOM 892 O O . ARG A 1 119 ? 4.562 5.456 0.746 1.00 94.19 119 ARG A O 1
ATOM 899 N N . CYS A 1 120 ? 4.033 5.335 -1.434 1.00 94.88 120 CYS A N 1
ATOM 900 C CA . CYS A 1 120 ? 3.421 6.657 -1.489 1.00 94.88 120 CYS A CA 1
ATOM 901 C C . CYS A 1 120 ? 2.212 6.752 -0.555 1.00 94.88 120 CYS A C 1
ATOM 903 O O . CYS A 1 120 ? 2.137 7.680 0.252 1.00 94.88 120 CYS A O 1
ATOM 905 N N . VAL A 1 121 ? 1.317 5.758 -0.598 1.00 95.19 121 VAL A N 1
ATOM 906 C CA . VAL A 1 121 ? 0.177 5.660 0.325 1.00 95.19 121 VAL A CA 1
ATOM 907 C C . VAL A 1 121 ? 0.680 5.659 1.766 1.00 95.19 121 VAL A C 1
ATOM 909 O O . VAL A 1 121 ? 0.235 6.482 2.556 1.00 95.19 121 VAL A O 1
ATOM 912 N N . ALA A 1 122 ? 1.668 4.829 2.107 1.00 95.81 122 ALA A N 1
ATOM 913 C CA . ALA A 1 122 ? 2.231 4.758 3.454 1.00 95.81 122 ALA A CA 1
ATOM 914 C C . ALA A 1 122 ? 2.824 6.094 3.943 1.00 95.81 122 ALA A C 1
ATOM 916 O O . ALA A 1 122 ? 2.646 6.458 5.109 1.00 95.81 122 ALA A O 1
ATOM 917 N N . LEU A 1 123 ? 3.510 6.833 3.066 1.00 95.38 123 LEU A N 1
ATOM 918 C CA . LEU A 1 123 ? 4.119 8.129 3.379 1.00 95.38 123 LEU A CA 1
ATOM 919 C C . LEU A 1 123 ? 3.075 9.237 3.588 1.00 95.38 123 LEU A C 1
ATOM 921 O O . LEU A 1 123 ? 3.258 10.070 4.481 1.00 95.38 123 LEU A O 1
ATOM 925 N N . LEU A 1 124 ? 1.985 9.236 2.810 1.00 95.56 124 LEU A N 1
ATOM 926 C CA . LEU A 1 124 ? 0.846 10.146 3.000 1.00 95.56 124 LEU A CA 1
ATOM 927 C C . LEU A 1 124 ? 0.041 9.788 4.252 1.00 95.56 124 LEU A C 1
ATOM 929 O O . LEU A 1 124 ? -0.387 10.666 4.998 1.00 95.56 124 LEU A O 1
ATOM 933 N N . ALA A 1 125 ? -0.166 8.495 4.483 1.00 95.81 125 ALA A N 1
ATOM 934 C CA . ALA A 1 125 ? -1.095 7.980 5.475 1.00 95.81 125 ALA A CA 1
ATOM 935 C C . ALA A 1 125 ? -0.516 7.916 6.891 1.00 95.81 125 ALA A C 1
ATOM 937 O O . ALA A 1 125 ? -1.282 8.017 7.844 1.00 95.81 125 ALA A O 1
ATOM 938 N N . SER A 1 126 ? 0.805 7.769 7.059 1.00 95.56 126 SER A N 1
ATOM 939 C CA . SER A 1 126 ? 1.417 7.578 8.379 1.00 95.56 126 SER A CA 1
ATOM 940 C C . SER A 1 126 ? 2.688 8.396 8.597 1.00 95.56 126 SER A C 1
ATOM 942 O O . SER A 1 126 ? 3.496 8.632 7.699 1.00 95.56 126 SER A O 1
ATOM 944 N N . GLY A 1 127 ? 2.893 8.814 9.849 1.00 93.25 127 GLY A N 1
ATOM 945 C CA . GLY A 1 127 ? 4.131 9.458 10.289 1.00 93.25 127 GLY A CA 1
ATOM 946 C C . GLY A 1 127 ? 5.264 8.469 10.584 1.00 93.25 127 GLY A C 1
ATOM 947 O O . GLY A 1 127 ? 6.427 8.871 10.640 1.00 93.25 127 GLY A O 1
ATOM 948 N N . ARG A 1 128 ? 4.949 7.183 10.793 1.00 93.69 128 ARG A N 1
ATOM 949 C CA . ARG A 1 128 ? 5.924 6.129 11.129 1.00 93.69 128 ARG A CA 1
ATOM 950 C C . ARG A 1 128 ? 5.600 4.811 10.414 1.00 93.69 128 ARG A C 1
ATOM 952 O O . ARG A 1 128 ? 5.434 3.795 11.090 1.00 93.69 128 ARG A O 1
ATOM 959 N N . PRO A 1 129 ? 5.513 4.812 9.073 1.00 95.06 129 PRO A N 1
ATOM 960 C CA . PRO A 1 129 ? 5.246 3.590 8.330 1.00 95.06 129 PRO A CA 1
ATOM 961 C C . PRO A 1 129 ? 6.342 2.545 8.581 1.00 95.06 129 PRO A C 1
ATOM 963 O O . PRO A 1 129 ? 7.502 2.897 8.830 1.00 95.06 129 PRO A O 1
ATOM 966 N N . ARG A 1 130 ? 5.981 1.263 8.543 1.00 95.12 130 ARG A N 1
ATOM 967 C CA . ARG A 1 130 ? 6.923 0.145 8.697 1.00 95.12 130 ARG A CA 1
ATOM 968 C C . ARG A 1 130 ? 6.747 -0.869 7.586 1.00 95.12 130 ARG A C 1
ATOM 970 O O . ARG A 1 130 ? 5.763 -0.845 6.855 1.00 95.12 130 ARG A O 1
ATOM 977 N N . ILE A 1 131 ? 7.715 -1.762 7.483 1.00 93.94 131 ILE A N 1
ATOM 978 C CA . ILE A 1 131 ? 7.712 -2.846 6.517 1.00 93.94 131 ILE A CA 1
ATOM 979 C C . ILE A 1 131 ? 7.630 -4.174 7.262 1.00 93.94 131 ILE A C 1
ATOM 981 O O . ILE A 1 131 ? 8.350 -4.393 8.240 1.00 93.94 131 ILE A O 1
ATOM 985 N N . LEU A 1 132 ? 6.743 -5.045 6.790 1.00 92.44 132 LEU A N 1
ATOM 986 C CA . LEU A 1 132 ? 6.597 -6.418 7.247 1.00 92.44 132 LEU A CA 1
ATOM 987 C C . LEU A 1 132 ? 6.995 -7.373 6.134 1.00 92.44 132 LEU A C 1
ATOM 989 O O . LEU A 1 132 ? 6.613 -7.180 4.984 1.00 92.44 132 LEU A O 1
ATOM 993 N N . ARG A 1 133 ? 7.667 -8.452 6.513 1.00 88.50 133 ARG A N 1
ATOM 994 C CA . ARG A 1 133 ? 7.907 -9.618 5.665 1.00 88.50 133 ARG A CA 1
ATOM 995 C C . ARG A 1 133 ? 7.221 -10.834 6.269 1.00 88.50 133 ARG A C 1
ATOM 997 O O . ARG A 1 133 ? 7.067 -10.909 7.491 1.00 88.50 133 ARG A O 1
ATOM 1004 N N . LEU A 1 134 ? 6.815 -11.776 5.429 1.00 84.81 134 LEU A N 1
ATOM 1005 C CA . LEU A 1 134 ? 6.361 -13.075 5.909 1.00 84.81 134 LEU A CA 1
ATOM 1006 C C . LEU A 1 134 ? 7.593 -13.886 6.332 1.00 84.81 134 LEU A C 1
ATOM 1008 O O . LEU A 1 134 ? 8.555 -13.992 5.573 1.00 84.81 134 LEU A O 1
ATOM 1012 N N . ALA A 1 135 ? 7.608 -14.396 7.562 1.00 79.25 135 ALA A N 1
ATOM 1013 C CA . ALA A 1 135 ? 8.641 -15.321 8.009 1.00 79.25 135 ALA A CA 1
ATOM 1014 C C . ALA A 1 135 ? 8.451 -16.701 7.371 1.00 79.25 135 ALA A C 1
ATOM 1016 O O . ALA A 1 135 ? 7.369 -17.038 6.892 1.00 79.25 135 ALA A O 1
ATOM 1017 N N . GLU A 1 136 ? 9.477 -17.546 7.479 1.00 76.88 136 GLU A N 1
ATOM 1018 C CA . GLU A 1 136 ? 9.385 -18.966 7.111 1.00 76.88 136 GLU A CA 1
ATOM 1019 C C . GLU A 1 136 ? 8.241 -19.687 7.852 1.00 76.88 136 GLU A C 1
ATOM 1021 O O . GLU A 1 136 ? 7.643 -20.620 7.326 1.00 76.88 136 GLU A O 1
ATOM 1026 N N . SER A 1 137 ? 7.893 -19.228 9.060 1.00 73.06 137 SER A N 1
ATOM 1027 C CA . SER A 1 137 ? 6.865 -19.811 9.930 1.00 73.06 137 SER A CA 1
ATOM 1028 C C . SER A 1 137 ? 5.464 -19.203 9.771 1.00 73.06 137 SER A C 1
ATOM 1030 O O . SER A 1 137 ? 4.687 -19.229 10.722 1.00 73.06 137 SER A O 1
ATOM 1032 N N . LEU A 1 138 ? 5.132 -18.627 8.609 1.00 79.81 138 LEU A N 1
ATOM 1033 C CA . LEU A 1 138 ? 3.900 -17.856 8.357 1.00 79.81 138 LEU A CA 1
ATOM 1034 C C . LEU A 1 138 ? 3.714 -16.636 9.273 1.00 79.81 138 LEU A C 1
ATOM 1036 O O . LEU A 1 138 ? 2.718 -15.943 9.154 1.00 79.81 138 LEU A O 1
ATOM 1040 N N . GLU A 1 139 ? 4.640 -16.301 10.167 1.00 84.69 139 GLU A N 1
ATOM 1041 C CA . GLU A 1 139 ? 4.460 -15.152 11.053 1.00 84.69 139 GLU A CA 1
ATOM 1042 C C . GLU A 1 139 ? 4.928 -13.849 10.384 1.00 84.69 139 GLU A C 1
ATOM 1044 O O . GLU A 1 139 ? 6.024 -13.794 9.825 1.00 84.69 139 GLU A O 1
ATOM 1049 N N . PRO A 1 140 ? 4.142 -12.762 10.437 1.00 86.00 140 PRO A N 1
ATOM 1050 C CA . PRO A 1 140 ? 4.572 -11.477 9.907 1.00 86.00 140 PRO A CA 1
ATOM 1051 C C . PRO A 1 140 ? 5.617 -10.854 10.842 1.00 86.00 140 PRO A C 1
ATOM 1053 O O . PRO A 1 140 ? 5.325 -10.558 12.002 1.00 86.00 140 PRO A O 1
ATOM 1056 N N . LEU A 1 141 ? 6.820 -10.588 10.333 1.00 87.88 141 LEU A N 1
ATOM 1057 C CA . LEU A 1 141 ? 7.912 -9.988 11.102 1.00 87.88 141 LEU A CA 1
ATOM 1058 C C . LEU A 1 141 ? 8.299 -8.611 10.553 1.00 87.88 141 LEU A C 1
ATOM 1060 O O . LEU A 1 141 ? 8.321 -8.420 9.335 1.00 87.88 141 LEU A O 1
ATOM 1064 N N . PRO A 1 142 ? 8.651 -7.645 11.421 1.00 88.62 142 PRO A N 1
ATOM 1065 C CA . PRO A 1 142 ? 9.234 -6.390 10.973 1.00 88.62 142 PRO A CA 1
ATOM 1066 C C . PRO A 1 142 ? 10.543 -6.628 10.218 1.00 88.62 142 PRO A C 1
ATOM 1068 O O . PRO A 1 142 ? 11.444 -7.302 10.719 1.00 88.62 142 PRO A O 1
ATOM 1071 N N . ASP A 1 143 ? 10.680 -6.002 9.054 1.00 90.69 143 ASP A N 1
ATOM 1072 C CA . ASP A 1 143 ? 11.980 -5.833 8.415 1.00 90.69 143 ASP A CA 1
ATOM 1073 C C . ASP A 1 143 ? 12.613 -4.551 8.965 1.00 90.69 143 ASP A C 1
ATOM 1075 O O . ASP A 1 143 ? 12.220 -3.435 8.608 1.00 90.69 143 ASP A O 1
ATOM 1079 N N . ALA A 1 144 ? 13.529 -4.703 9.924 1.00 90.69 144 ALA A N 1
ATOM 1080 C CA . ALA A 1 144 ? 14.071 -3.585 10.690 1.00 90.69 144 ALA A CA 1
ATOM 1081 C C . ALA A 1 144 ? 14.859 -2.592 9.825 1.00 90.69 144 ALA A C 1
ATOM 1083 O O . ALA A 1 144 ? 14.772 -1.382 10.057 1.00 90.69 144 ALA A O 1
ATOM 1084 N N . ASP A 1 145 ? 15.607 -3.078 8.834 1.00 90.00 145 ASP A N 1
ATOM 1085 C CA . ASP A 1 145 ? 16.432 -2.226 7.980 1.00 90.00 145 ASP A CA 1
ATOM 1086 C C . ASP A 1 145 ? 15.572 -1.515 6.936 1.00 90.00 145 ASP A C 1
ATOM 1088 O O . ASP A 1 145 ? 15.643 -0.286 6.819 1.00 90.00 145 ASP A O 1
ATOM 1092 N N . ALA A 1 146 ? 14.662 -2.237 6.277 1.00 90.44 146 ALA A N 1
ATOM 1093 C CA . ALA A 1 146 ? 13.710 -1.636 5.351 1.00 90.44 146 ALA A CA 1
ATOM 1094 C C . ALA A 1 146 ? 12.823 -0.596 6.059 1.00 90.44 146 ALA A C 1
ATOM 1096 O O . ALA A 1 146 ? 12.645 0.527 5.575 1.00 90.44 146 ALA A O 1
ATOM 1097 N N . THR A 1 147 ? 12.335 -0.922 7.259 1.00 93.50 147 THR A N 1
ATOM 1098 C CA . THR A 1 147 ? 11.570 0.005 8.105 1.00 93.50 147 THR A CA 1
ATOM 1099 C C . THR A 1 147 ? 12.383 1.250 8.445 1.00 93.50 147 THR A C 1
ATOM 1101 O O . THR A 1 147 ? 11.866 2.366 8.355 1.00 93.50 147 THR A O 1
ATOM 1104 N N . ARG A 1 148 ? 13.662 1.097 8.812 1.00 92.88 148 ARG A N 1
ATOM 1105 C CA . ARG A 1 148 ? 14.539 2.233 9.130 1.00 92.88 148 ARG A CA 1
ATOM 1106 C C . ARG A 1 148 ? 14.675 3.171 7.934 1.00 92.88 148 ARG A C 1
ATOM 1108 O O . ARG A 1 148 ? 14.588 4.387 8.119 1.00 92.88 148 ARG A O 1
ATOM 1115 N N . HIS A 1 149 ? 14.850 2.629 6.731 1.00 91.62 149 HIS A N 1
ATOM 1116 C CA . HIS A 1 149 ? 14.952 3.418 5.504 1.00 91.62 149 HIS A CA 1
ATOM 1117 C C . HIS A 1 149 ? 13.640 4.125 5.156 1.00 91.62 149 HIS A C 1
ATOM 1119 O O . HIS A 1 149 ? 13.647 5.335 4.923 1.00 91.62 149 HIS A O 1
ATOM 1125 N N . LEU A 1 150 ? 12.500 3.436 5.231 1.00 92.56 150 LEU A N 1
ATOM 1126 C CA . LEU A 1 150 ? 11.198 4.046 4.964 1.00 92.56 150 LEU A CA 1
ATOM 1127 C C . LEU A 1 150 ? 10.877 5.185 5.952 1.00 92.56 150 LEU A C 1
ATOM 1129 O O . LEU A 1 150 ? 10.430 6.264 5.555 1.00 92.56 150 LEU A O 1
ATOM 1133 N N . GLN A 1 151 ? 11.180 4.999 7.237 1.00 93.88 151 GLN A N 1
ATOM 1134 C CA . GLN A 1 151 ? 11.011 6.045 8.249 1.00 93.88 151 GLN A CA 1
ATOM 1135 C C . GLN A 1 151 ? 12.011 7.194 8.080 1.00 93.88 151 GLN A C 1
ATOM 1137 O O . GLN A 1 151 ? 11.670 8.356 8.315 1.00 93.88 151 GLN A O 1
ATOM 1142 N N . ALA A 1 152 ? 13.249 6.908 7.666 1.00 92.25 152 ALA A N 1
ATOM 1143 C CA . ALA A 1 152 ? 14.214 7.942 7.305 1.00 92.25 152 ALA A CA 1
ATOM 1144 C C . ALA A 1 152 ? 13.716 8.774 6.117 1.00 92.25 152 ALA A C 1
ATOM 1146 O O . ALA A 1 152 ? 13.790 10.004 6.174 1.00 92.25 152 ALA A O 1
ATOM 1147 N N . ARG A 1 153 ? 13.129 8.140 5.094 1.00 91.56 153 ARG A N 1
ATOM 1148 C CA . ARG A 1 153 ? 12.471 8.838 3.985 1.00 91.56 153 ARG A CA 1
ATOM 1149 C C . ARG A 1 153 ? 11.357 9.740 4.491 1.00 91.56 153 ARG A C 1
ATOM 1151 O O . ARG A 1 153 ? 11.439 10.947 4.271 1.00 91.56 153 ARG A O 1
ATOM 1158 N N . ARG A 1 154 ? 10.396 9.209 5.259 1.00 93.56 154 ARG A N 1
ATOM 1159 C CA . ARG A 1 154 ? 9.270 9.990 5.808 1.00 93.56 154 ARG A CA 1
ATOM 1160 C C . ARG A 1 154 ? 9.720 11.219 6.598 1.00 93.56 154 ARG A C 1
ATOM 1162 O O . ARG A 1 154 ? 9.085 12.268 6.493 1.00 93.56 154 ARG A O 1
ATOM 1169 N N . ARG A 1 155 ? 10.806 11.097 7.372 1.00 93.06 155 ARG A N 1
ATOM 1170 C CA . ARG A 1 155 ? 11.417 12.217 8.107 1.00 93.06 155 ARG A CA 1
ATOM 1171 C C . ARG A 1 155 ? 12.052 13.245 7.175 1.00 93.06 155 ARG A C 1
ATOM 1173 O O . ARG A 1 155 ? 11.818 14.432 7.364 1.00 93.06 155 ARG A O 1
ATOM 1180 N N . SER A 1 156 ? 12.806 12.804 6.166 1.00 92.19 156 SER A N 1
ATOM 1181 C CA . SER A 1 156 ? 13.487 13.709 5.227 1.00 92.19 156 SER A CA 1
ATOM 1182 C C . SER A 1 156 ? 12.523 14.600 4.437 1.00 92.19 156 SER A C 1
ATOM 1184 O O . SER A 1 156 ? 12.841 15.751 4.164 1.00 92.19 156 SER A O 1
ATOM 1186 N N . ILE A 1 157 ? 11.318 14.101 4.146 1.00 91.44 157 ILE A N 1
ATOM 1187 C CA . ILE A 1 157 ? 10.285 14.834 3.401 1.00 91.44 157 ILE A CA 1
ATOM 1188 C C . ILE A 1 157 ? 9.179 15.395 4.307 1.00 91.44 157 ILE A C 1
ATOM 1190 O O . ILE A 1 157 ? 8.167 15.884 3.814 1.00 91.44 157 ILE A O 1
ATOM 1194 N N . ALA A 1 158 ? 9.339 15.357 5.635 1.00 91.56 158 ALA A N 1
ATOM 1195 C CA . ALA A 1 158 ? 8.266 15.716 6.564 1.00 91.56 158 ALA A CA 1
ATOM 1196 C C . ALA A 1 158 ? 7.764 17.158 6.388 1.00 91.56 158 ALA A C 1
ATOM 1198 O O . ALA A 1 158 ? 6.557 17.381 6.400 1.00 91.56 158 ALA A O 1
ATOM 1199 N N . ALA A 1 159 ? 8.663 18.116 6.147 1.00 89.94 159 ALA A N 1
ATOM 1200 C CA . ALA A 1 159 ? 8.287 19.505 5.868 1.00 89.94 159 ALA A CA 1
ATOM 1201 C C . ALA A 1 159 ? 7.494 19.651 4.554 1.00 89.94 159 ALA A C 1
ATOM 1203 O O . ALA A 1 159 ? 6.600 20.496 4.441 1.00 89.94 159 ALA A O 1
ATOM 1204 N N . ALA A 1 160 ? 7.801 18.804 3.567 1.00 89.31 160 ALA A N 1
ATOM 1205 C CA . ALA A 1 160 ? 7.111 18.782 2.287 1.00 89.31 160 ALA A CA 1
ATOM 1206 C C . ALA A 1 160 ? 5.726 18.133 2.384 1.00 89.31 160 ALA A C 1
ATOM 1208 O O . ALA A 1 160 ? 4.842 18.581 1.668 1.00 89.31 160 ALA A O 1
ATOM 1209 N N . LEU A 1 161 ? 5.518 17.145 3.263 1.00 90.25 161 LEU A N 1
ATOM 1210 C CA . LEU A 1 161 ? 4.240 16.428 3.395 1.00 90.25 161 LEU A CA 1
ATOM 1211 C C . LEU A 1 161 ? 3.293 17.012 4.444 1.00 90.25 161 LEU A C 1
ATOM 1213 O O . LEU A 1 161 ? 2.083 16.949 4.272 1.00 90.25 161 LEU A O 1
ATOM 1217 N N . GLY A 1 162 ? 3.826 17.579 5.525 1.00 91.56 162 GLY A N 1
ATOM 1218 C CA . GLY A 1 162 ? 3.027 17.937 6.694 1.00 91.56 162 GLY A CA 1
ATOM 1219 C C . GLY A 1 162 ? 2.561 16.712 7.489 1.00 91.56 162 GLY A C 1
ATOM 1220 O O . GLY A 1 162 ? 3.249 15.679 7.544 1.00 91.56 162 GLY A O 1
ATOM 1221 N N . ASP A 1 163 ? 1.407 16.863 8.137 1.00 94.56 163 ASP A N 1
ATOM 1222 C CA . ASP A 1 163 ? 0.816 15.833 8.986 1.00 94.56 163 ASP A CA 1
ATOM 1223 C C . ASP A 1 163 ? 0.297 14.648 8.158 1.00 94.56 163 ASP A C 1
ATOM 1225 O O . ASP A 1 163 ? -0.198 14.836 7.044 1.00 94.56 163 ASP A O 1
ATOM 1229 N N . PRO A 1 164 ? 0.441 13.412 8.665 1.00 96.12 164 PRO A N 1
ATOM 1230 C CA . PRO A 1 164 ? -0.100 12.238 7.996 1.00 96.12 164 PRO A CA 1
ATOM 1231 C C . PRO A 1 164 ? -1.633 12.248 7.997 1.00 96.12 164 PRO A C 1
ATOM 1233 O O . PRO A 1 164 ? -2.253 12.788 8.912 1.00 96.12 164 PRO A O 1
ATOM 1236 N N . ALA A 1 165 ? -2.239 11.579 7.012 1.00 96.19 165 ALA A N 1
ATOM 1237 C CA . ALA A 1 165 ? -3.695 11.450 6.926 1.00 96.19 165 ALA A CA 1
ATOM 1238 C C . ALA A 1 165 ? -4.297 10.719 8.140 1.00 96.19 165 ALA A C 1
ATOM 1240 O O . ALA A 1 165 ? -5.425 11.011 8.533 1.00 96.19 165 ALA A O 1
ATOM 1241 N N . PHE A 1 166 ? -3.546 9.791 8.746 1.00 96.69 166 PHE A N 1
ATOM 1242 C CA . PHE A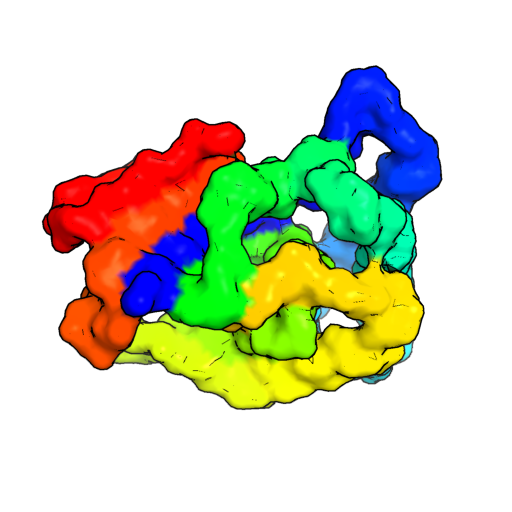 1 166 ? -3.991 9.011 9.896 1.00 96.69 166 PHE A CA 1
ATOM 1243 C C . PHE A 1 166 ? -2.932 8.984 11.007 1.00 96.69 166 PHE A C 1
ATOM 1245 O O . PHE A 1 166 ? -1.722 9.000 10.771 1.00 96.69 166 PHE A O 1
ATOM 1252 N N . ALA A 1 167 ? -3.402 8.897 12.253 1.00 94.69 167 ALA A N 1
ATOM 1253 C CA . ALA A 1 167 ? -2.550 8.747 13.436 1.00 94.69 167 ALA A CA 1
ATOM 1254 C C . ALA A 1 167 ? -2.248 7.276 13.784 1.00 94.69 167 ALA A C 1
ATOM 1256 O O . ALA A 1 167 ? -1.516 7.011 14.740 1.00 94.69 167 ALA A O 1
ATOM 1257 N N . CYS A 1 168 ? -2.840 6.336 13.044 1.00 93.94 168 CYS A N 1
ATOM 1258 C CA . CYS A 1 168 ? -2.734 4.903 13.275 1.00 93.94 168 CYS A CA 1
ATOM 1259 C C . CYS A 1 168 ? -1.351 4.355 12.899 1.00 93.94 168 CYS A C 1
ATOM 1261 O O . CYS A 1 168 ? -0.555 4.983 12.184 1.00 93.94 168 CYS A O 1
ATOM 1263 N N . GLN A 1 169 ? -1.070 3.135 13.350 1.00 93.38 169 GLN A N 1
ATOM 1264 C CA . GLN A 1 169 ? 0.078 2.401 12.841 1.00 93.38 169 GLN A CA 1
ATOM 1265 C C . GLN A 1 169 ? -0.212 1.939 11.412 1.00 93.38 169 GLN A C 1
ATOM 1267 O O . GLN A 1 169 ? -1.303 1.443 11.131 1.00 93.38 169 GLN A O 1
ATOM 1272 N N . LEU A 1 170 ? 0.769 2.076 10.521 1.00 96.31 170 LEU A N 1
ATOM 1273 C CA . LEU A 1 170 ? 0.664 1.596 9.150 1.00 96.31 170 LEU A CA 1
ATOM 1274 C C . LEU A 1 170 ? 1.891 0.777 8.785 1.00 96.31 170 LEU A C 1
ATOM 1276 O O . LEU A 1 170 ? 3.030 1.226 8.924 1.00 96.31 170 LEU A O 1
ATOM 1280 N N . ASP A 1 171 ? 1.628 -0.419 8.294 1.00 96.00 171 ASP A N 1
ATOM 1281 C CA . ASP A 1 171 ? 2.619 -1.362 7.825 1.00 96.00 171 ASP A CA 1
ATOM 1282 C C . ASP A 1 171 ? 2.408 -1.639 6.331 1.00 96.00 171 ASP A C 1
ATOM 1284 O O . ASP A 1 171 ? 1.282 -1.604 5.842 1.00 96.00 171 ASP A O 1
ATOM 1288 N N . VAL A 1 172 ? 3.486 -1.935 5.613 1.00 95.69 172 VAL A N 1
ATOM 1289 C CA . VAL A 1 172 ? 3.458 -2.391 4.220 1.00 95.69 172 VAL A CA 1
ATOM 1290 C C . VAL A 1 172 ? 4.010 -3.805 4.164 1.00 95.69 172 VAL A C 1
ATOM 1292 O O . VAL A 1 172 ? 5.090 -4.066 4.694 1.00 95.69 172 VAL A O 1
ATOM 1295 N N . MET A 1 173 ? 3.285 -4.703 3.510 1.00 94.06 173 MET A N 1
ATOM 1296 C CA . MET A 1 173 ? 3.726 -6.053 3.197 1.00 94.06 173 MET A CA 1
ATOM 1297 C C . MET A 1 173 ? 3.653 -6.255 1.686 1.00 94.06 173 MET A C 1
ATOM 1299 O O . MET A 1 173 ? 2.600 -6.055 1.080 1.00 94.06 173 MET A O 1
ATOM 1303 N N . VAL A 1 174 ? 4.775 -6.646 1.086 1.00 91.88 174 VAL A N 1
ATOM 1304 C CA . VAL A 1 174 ? 4.828 -7.034 -0.326 1.00 91.88 174 VAL A CA 1
ATOM 1305 C C . VAL A 1 174 ? 4.520 -8.517 -0.431 1.00 91.88 174 VAL A C 1
ATOM 1307 O O . VAL A 1 174 ? 5.056 -9.323 0.329 1.00 91.88 174 VAL A O 1
ATOM 1310 N N . ILE A 1 175 ? 3.647 -8.856 -1.368 1.00 91.00 175 ILE A N 1
ATOM 1311 C CA . ILE A 1 175 ? 3.277 -10.221 -1.698 1.00 91.00 175 ILE A CA 1
ATOM 1312 C C . ILE A 1 175 ? 4.026 -10.618 -2.963 1.00 91.00 175 ILE A C 1
ATOM 1314 O O . ILE A 1 175 ? 3.756 -10.100 -4.047 1.00 91.00 175 ILE A O 1
ATOM 1318 N N . GLU A 1 176 ? 4.972 -11.532 -2.788 1.00 87.81 176 GLU A N 1
ATOM 1319 C CA . GLU A 1 176 ? 5.803 -12.072 -3.861 1.00 87.81 176 GLU A CA 1
ATOM 1320 C C . GLU A 1 176 ? 4.976 -12.915 -4.830 1.00 87.81 176 GLU A C 1
ATOM 1322 O O . GLU A 1 176 ? 4.056 -13.631 -4.416 1.00 87.81 176 GLU A O 1
ATOM 1327 N N . HIS A 1 177 ? 5.324 -12.834 -6.112 1.00 85.31 177 HIS A N 1
ATOM 1328 C CA . HIS A 1 177 ? 4.705 -13.530 -7.237 1.00 85.31 177 HIS A CA 1
ATOM 1329 C C . HIS A 1 177 ? 3.228 -13.179 -7.464 1.00 85.31 177 HIS A C 1
ATOM 1331 O O . HIS A 1 177 ? 2.526 -13.851 -8.221 1.00 85.31 177 HIS A O 1
ATOM 1337 N N . LEU A 1 178 ? 2.719 -12.109 -6.840 1.00 83.81 178 LEU A N 1
ATOM 1338 C CA . LEU A 1 178 ? 1.330 -11.667 -6.998 1.00 83.81 178 LEU A CA 1
ATOM 1339 C C . LEU A 1 178 ? 1.149 -10.809 -8.260 1.00 83.81 178 LEU A C 1
ATOM 1341 O O . LEU A 1 178 ? 0.337 -9.884 -8.292 1.00 83.81 178 LEU A O 1
ATOM 1345 N N . THR A 1 179 ? 1.887 -11.109 -9.326 1.00 75.19 179 THR A N 1
ATOM 1346 C CA . THR A 1 179 ? 1.760 -10.440 -10.620 1.00 75.19 179 THR A CA 1
ATOM 1347 C C . THR A 1 179 ? 1.754 -11.433 -11.767 1.00 75.19 179 THR A C 1
ATOM 1349 O O . THR A 1 179 ? 2.276 -12.536 -11.675 1.00 75.19 179 THR A O 1
ATOM 1352 N N . TRP A 1 180 ? 1.086 -11.046 -12.852 1.00 67.62 180 TRP A N 1
ATOM 1353 C CA . TRP A 1 180 ? 1.109 -11.795 -14.098 1.00 67.62 180 TRP A CA 1
ATOM 1354 C C . TRP A 1 180 ? 2.053 -11.078 -15.055 1.00 67.62 180 TRP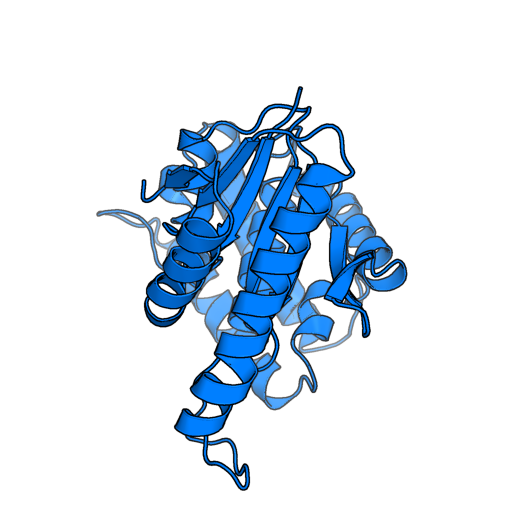 A C 1
ATOM 1356 O O . TRP A 1 180 ? 1.716 -10.006 -15.564 1.00 67.62 180 TRP A O 1
ATOM 1366 N N . ASN A 1 181 ? 3.238 -11.644 -15.273 1.00 66.19 181 ASN A N 1
ATOM 1367 C CA . ASN A 1 181 ? 4.208 -11.103 -16.213 1.00 66.19 181 ASN A CA 1
ATOM 1368 C C . ASN A 1 181 ? 4.413 -12.075 -17.385 1.00 66.19 181 ASN A C 1
ATOM 1370 O O . ASN A 1 181 ? 5.172 -13.029 -17.244 1.00 66.19 181 ASN A O 1
ATOM 1374 N N . PRO A 1 182 ? 3.787 -11.847 -18.553 1.00 60.50 182 PRO A N 1
ATOM 1375 C CA . PRO A 1 182 ? 3.879 -12.762 -19.693 1.00 60.50 182 PRO A CA 1
ATOM 1376 C C . PRO A 1 182 ? 5.308 -12.935 -20.234 1.00 60.50 182 PRO A C 1
ATOM 1378 O O . PRO A 1 182 ? 5.557 -13.865 -20.994 1.00 60.50 182 PRO A O 1
ATOM 1381 N N . GLU A 1 183 ? 6.228 -12.042 -19.863 1.00 61.81 183 GLU A N 1
ATOM 1382 C CA . GLU A 1 183 ? 7.615 -12.019 -20.330 1.00 61.81 183 GLU A CA 1
ATOM 1383 C C . GLU A 1 183 ? 8.584 -12.754 -19.392 1.00 61.81 183 GLU A C 1
ATOM 1385 O O . GLU A 1 183 ? 9.760 -12.878 -19.727 1.00 61.81 183 GLU A O 1
ATOM 1390 N N . GLN A 1 184 ? 8.127 -13.238 -18.228 1.00 60.03 184 GLN A N 1
ATOM 1391 C CA . GLN A 1 184 ? 8.969 -14.010 -17.311 1.00 60.03 184 GLN A CA 1
ATOM 1392 C C . GLN A 1 184 ? 9.144 -15.450 -17.831 1.00 60.03 184 GLN A C 1
ATOM 1394 O O . GLN A 1 184 ? 8.152 -16.172 -17.979 1.00 60.03 184 GLN A O 1
ATOM 1399 N N . PRO A 1 185 ? 10.383 -15.878 -18.140 1.00 53.31 185 PRO A N 1
ATOM 1400 C CA . PRO A 1 185 ? 10.666 -17.227 -18.600 1.00 53.31 185 PRO A CA 1
ATOM 1401 C C . PRO A 1 185 ? 10.791 -18.158 -17.389 1.00 53.31 185 PRO A C 1
ATOM 1403 O O . PRO A 1 185 ? 11.893 -18.547 -17.022 1.00 53.31 185 PRO A O 1
ATOM 1406 N N . ASP A 1 186 ? 9.666 -18.493 -16.766 1.00 58.00 186 ASP A N 1
ATOM 1407 C CA . ASP A 1 186 ? 9.623 -19.482 -15.686 1.00 58.00 186 ASP A CA 1
ATOM 1408 C C . ASP A 1 186 ? 9.127 -20.838 -16.201 1.00 58.00 186 ASP A C 1
ATOM 1410 O O . ASP A 1 186 ? 8.246 -20.905 -17.063 1.00 58.00 186 ASP A O 1
ATOM 1414 N N . ASP A 1 187 ? 9.662 -21.927 -15.638 1.00 62.16 187 ASP A N 1
ATOM 1415 C CA . ASP A 1 187 ? 9.361 -23.316 -16.030 1.00 62.16 187 ASP A CA 1
ATOM 1416 C C . ASP A 1 187 ? 7.865 -23.682 -15.903 1.00 62.16 187 ASP A C 1
ATOM 1418 O O . ASP A 1 187 ? 7.379 -24.580 -16.592 1.00 62.16 187 ASP A O 1
ATOM 1422 N N . LEU A 1 188 ? 7.125 -22.976 -15.038 1.00 63.31 188 LEU A N 1
ATOM 1423 C CA . LEU A 1 188 ? 5.680 -23.139 -14.814 1.00 63.31 188 LEU A CA 1
ATOM 1424 C C . LEU A 1 188 ? 4.826 -22.243 -15.733 1.00 63.31 188 LEU A C 1
ATOM 1426 O O . LEU A 1 188 ? 3.637 -22.479 -15.936 1.00 63.31 188 LEU A O 1
ATOM 1430 N N . GLY A 1 189 ? 5.424 -21.206 -16.318 1.00 71.69 189 GLY A N 1
ATOM 1431 C CA . GLY A 1 189 ? 4.726 -20.163 -17.054 1.00 71.69 189 GLY A CA 1
ATOM 1432 C C . GLY A 1 189 ? 4.009 -19.137 -16.145 1.00 71.69 189 GLY A C 1
ATOM 1433 O O . GLY A 1 189 ? 3.485 -19.480 -15.080 1.00 71.69 189 GLY A O 1
ATOM 1434 N N . PRO A 1 190 ? 3.868 -17.873 -16.586 1.00 73.38 190 PRO A N 1
ATOM 1435 C CA . PRO A 1 190 ? 3.408 -16.753 -15.744 1.00 73.38 190 PRO A CA 1
ATOM 1436 C C . PRO A 1 190 ? 2.016 -16.906 -15.112 1.00 73.38 190 PRO A C 1
ATOM 1438 O O . PRO A 1 190 ? 1.700 -16.318 -14.081 1.00 73.38 190 PRO A O 1
ATOM 1441 N N . ALA A 1 191 ? 1.130 -17.674 -15.750 1.00 76.88 191 ALA A N 1
ATOM 1442 C CA . ALA A 1 191 ? -0.217 -17.909 -15.236 1.00 76.88 191 ALA A CA 1
ATOM 1443 C C . ALA A 1 191 ? -0.247 -18.936 -14.097 1.00 76.88 191 ALA A C 1
ATOM 1445 O O . ALA A 1 191 ? -1.174 -18.923 -13.285 1.00 76.88 191 ALA A O 1
ATOM 1446 N N . GLU A 1 192 ? 0.688 -19.880 -14.078 1.00 80.38 192 GLU A N 1
ATOM 1447 C CA . GLU A 1 192 ? 0.777 -20.904 -13.041 1.00 80.38 192 GLU A CA 1
ATOM 1448 C C . GLU A 1 192 ? 1.532 -20.373 -11.824 1.00 80.38 192 GLU A C 1
ATOM 1450 O O . GLU A 1 192 ? 1.042 -20.542 -10.713 1.00 80.38 192 GLU A O 1
ATOM 1455 N N . GLU A 1 193 ? 2.600 -19.601 -12.027 1.00 81.75 193 GLU A N 1
ATOM 1456 C CA . GLU A 1 193 ? 3.310 -18.873 -10.966 1.00 81.75 193 GLU A CA 1
ATOM 1457 C C . GLU A 1 1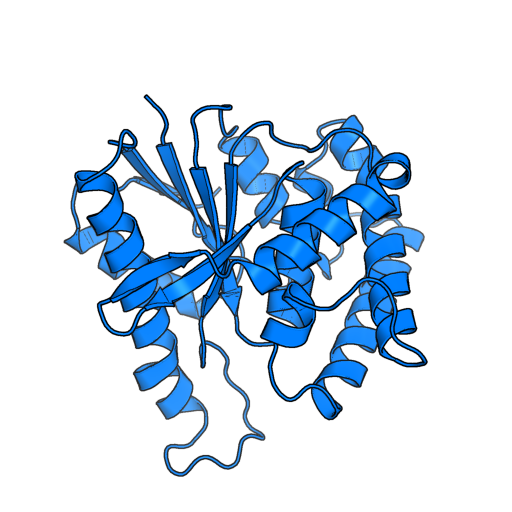93 ? 2.372 -17.934 -10.182 1.00 81.75 193 GLU A C 1
ATOM 1459 O O . GLU A 1 193 ? 2.253 -18.039 -8.959 1.00 81.75 193 GLU A O 1
ATOM 1464 N N . PHE A 1 194 ? 1.593 -17.099 -10.883 1.00 83.31 194 PHE A N 1
ATOM 1465 C CA . PHE A 1 194 ? 0.589 -16.237 -10.251 1.00 83.31 194 PHE A CA 1
ATOM 1466 C C . PHE A 1 194 ? -0.422 -17.034 -9.407 1.00 83.31 194 PHE A C 1
ATOM 1468 O O . PHE A 1 194 ? -0.770 -16.640 -8.290 1.00 83.31 194 PHE A O 1
ATOM 1475 N N . ARG A 1 195 ? -0.922 -18.160 -9.939 1.00 78.69 195 ARG A N 1
ATOM 1476 C CA . ARG A 1 195 ? -1.965 -18.969 -9.285 1.00 78.69 195 ARG A CA 1
ATOM 1477 C C . ARG A 1 195 ? -1.432 -19.781 -8.109 1.00 78.69 195 ARG A C 1
ATOM 1479 O O . ARG A 1 195 ? -2.093 -19.827 -7.077 1.00 78.69 195 ARG A O 1
ATOM 1486 N N . LEU A 1 196 ? -0.297 -20.450 -8.277 1.00 82.12 196 LEU A N 1
ATOM 1487 C CA . LEU A 1 196 ? 0.239 -21.386 -7.292 1.00 82.12 196 LEU A CA 1
ATOM 1488 C C . LEU A 1 196 ? 1.095 -20.691 -6.245 1.00 82.12 196 LEU A C 1
ATOM 1490 O O . LEU A 1 196 ? 1.002 -21.061 -5.081 1.00 82.12 196 LEU A O 1
ATOM 1494 N N . GLN A 1 197 ? 1.880 -19.686 -6.633 1.00 86.94 197 GLN A N 1
ATOM 1495 C CA . GLN A 1 197 ? 2.781 -18.998 -5.717 1.00 86.94 197 GLN A CA 1
ATOM 1496 C C . GLN A 1 197 ? 2.191 -17.670 -5.248 1.00 86.94 197 GLN A C 1
ATOM 1498 O O . GLN A 1 197 ? 2.036 -17.468 -4.047 1.00 86.94 197 GLN A O 1
ATOM 1503 N N . GLY A 1 198 ? 1.777 -16.795 -6.167 1.00 88.31 198 GLY A N 1
ATOM 1504 C CA . GLY A 1 198 ? 1.252 -15.469 -5.821 1.00 88.31 198 GLY A CA 1
ATOM 1505 C C . GLY A 1 198 ? 0.001 -15.519 -4.948 1.00 88.31 198 GLY A C 1
ATOM 1506 O O . GLY A 1 198 ? -0.051 -14.941 -3.861 1.00 88.31 198 GLY A O 1
ATOM 1507 N N . CYS A 1 199 ? -1.018 -16.252 -5.398 1.00 88.19 199 CYS A N 1
ATOM 1508 C CA . CYS A 1 199 ? -2.273 -16.378 -4.656 1.00 88.19 199 CYS A CA 1
ATOM 1509 C C . CYS A 1 199 ? -2.098 -17.155 -3.341 1.00 88.19 199 CYS A C 1
ATOM 1511 O O . CYS A 1 199 ? -2.765 -16.833 -2.356 1.00 88.19 199 CYS A O 1
ATOM 1513 N N . TYR A 1 200 ? -1.185 -18.134 -3.301 1.00 88.69 200 TYR A N 1
ATOM 1514 C CA . TYR A 1 200 ? -0.812 -18.824 -2.066 1.00 88.69 200 TYR A CA 1
ATOM 1515 C C . TYR A 1 200 ? -0.144 -17.868 -1.077 1.00 88.69 200 TYR A C 1
ATOM 1517 O O . TYR A 1 200 ? -0.598 -17.773 0.058 1.00 88.69 200 TYR A O 1
ATOM 1525 N N . ASN A 1 201 ? 0.865 -17.108 -1.512 1.00 90.19 201 ASN A N 1
ATOM 1526 C CA . ASN A 1 201 ? 1.567 -16.124 -0.688 1.00 90.19 201 ASN A CA 1
ATOM 1527 C C . ASN A 1 201 ? 0.601 -15.072 -0.137 1.00 90.19 201 ASN A C 1
ATOM 1529 O O . ASN A 1 201 ? 0.659 -14.728 1.042 1.00 90.19 201 ASN A O 1
ATOM 1533 N N . LEU A 1 202 ? -0.340 -14.600 -0.960 1.00 91.31 202 LEU A N 1
ATOM 1534 C CA . LEU A 1 202 ? -1.395 -13.696 -0.515 1.00 91.31 202 LEU A CA 1
ATOM 1535 C C . LEU A 1 202 ? -2.264 -14.335 0.571 1.00 91.31 202 LEU A C 1
ATOM 1537 O O . LEU A 1 202 ? -2.477 -13.729 1.621 1.00 91.31 202 LEU A O 1
ATOM 1541 N N . ALA A 1 203 ? -2.780 -15.539 0.318 1.00 90.50 203 ALA A N 1
ATOM 1542 C CA . ALA A 1 203 ? -3.651 -16.232 1.258 1.00 90.50 203 ALA A CA 1
ATOM 1543 C C . ALA A 1 203 ? -2.928 -16.525 2.580 1.00 90.50 203 ALA A C 1
ATOM 1545 O O . ALA A 1 203 ? -3.489 -16.286 3.648 1.00 90.50 203 ALA A O 1
ATOM 1546 N N . ALA A 1 204 ? -1.672 -16.965 2.501 1.00 90.62 204 ALA A N 1
ATOM 1547 C CA . ALA A 1 204 ? -0.779 -17.206 3.624 1.00 90.62 204 ALA A CA 1
ATOM 1548 C C . ALA A 1 204 ? -0.557 -15.931 4.448 1.00 90.62 204 ALA A C 1
ATOM 1550 O O . ALA A 1 204 ? -0.786 -15.943 5.655 1.00 90.62 204 ALA A O 1
ATOM 1551 N N . SER A 1 205 ? -0.209 -14.813 3.807 1.00 92.19 205 SER A N 1
ATOM 1552 C CA . SER A 1 205 ? -0.022 -13.523 4.479 1.00 92.19 205 SER A CA 1
ATOM 1553 C C . SER A 1 205 ? -1.299 -13.000 5.136 1.00 92.19 205 SER A C 1
ATOM 1555 O O . SER A 1 205 ? -1.261 -12.512 6.266 1.00 92.19 205 SER A O 1
ATOM 1557 N N . VAL A 1 206 ? -2.450 -13.108 4.466 1.00 92.25 206 VAL A N 1
ATOM 1558 C CA . VAL A 1 206 ? -3.740 -12.687 5.035 1.00 92.25 206 VAL A CA 1
ATOM 1559 C C . VAL A 1 206 ? -4.117 -13.574 6.222 1.00 92.25 206 VAL A C 1
ATOM 1561 O O . VAL A 1 206 ? -4.464 -13.051 7.280 1.00 92.25 206 VAL A O 1
ATOM 1564 N N . ALA A 1 207 ? -4.000 -14.897 6.086 1.00 91.69 207 ALA A N 1
ATOM 1565 C CA . ALA A 1 207 ? -4.288 -15.846 7.159 1.00 91.69 207 ALA A CA 1
ATOM 1566 C C . ALA A 1 207 ? -3.385 -15.607 8.374 1.00 91.69 207 ALA A C 1
ATOM 1568 O O . ALA A 1 207 ? -3.879 -15.526 9.494 1.00 91.69 207 ALA A O 1
ATOM 1569 N N . ALA A 1 208 ? -2.092 -15.398 8.143 1.00 91.06 208 ALA A N 1
ATOM 1570 C CA . ALA A 1 208 ? -1.107 -15.062 9.159 1.00 91.06 208 ALA A CA 1
ATOM 1571 C C . ALA A 1 208 ? -1.446 -13.785 9.933 1.00 91.06 208 ALA A C 1
ATOM 1573 O O . ALA A 1 208 ? -1.398 -13.752 11.164 1.00 91.06 208 ALA A O 1
ATOM 1574 N N . LEU A 1 209 ? -1.812 -12.717 9.220 1.00 91.56 209 LEU A N 1
ATOM 1575 C CA . LEU A 1 209 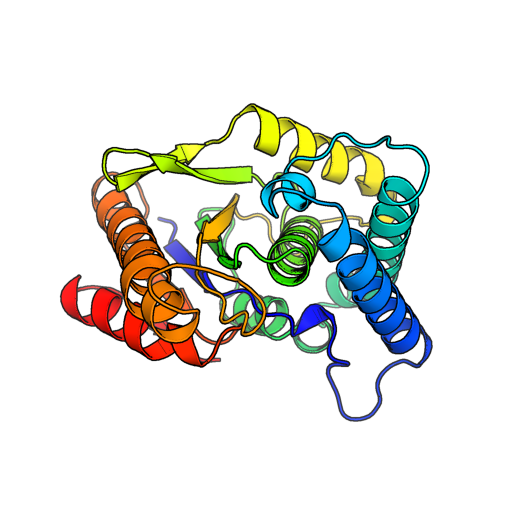? -2.205 -11.447 9.830 1.00 91.56 209 LEU A CA 1
ATOM 1576 C C . LEU A 1 209 ? -3.495 -11.595 10.644 1.00 91.56 209 LEU A C 1
ATOM 1578 O O . LEU A 1 209 ? -3.588 -11.061 11.752 1.00 91.56 209 LEU A O 1
ATOM 1582 N N . ILE A 1 210 ? -4.466 -12.358 10.133 1.00 90.31 210 ILE A N 1
ATOM 1583 C CA . ILE A 1 210 ? -5.699 -12.675 10.856 1.00 90.31 210 ILE A CA 1
ATOM 1584 C C . ILE A 1 210 ? -5.403 -13.541 12.083 1.00 90.31 210 ILE A C 1
ATOM 1586 O O . ILE A 1 210 ? -5.951 -13.275 13.144 1.00 90.31 210 ILE A O 1
ATOM 1590 N N . GLU A 1 211 ? -4.536 -14.546 12.002 1.00 86.50 211 GLU A N 1
ATOM 1591 C CA . GLU A 1 211 ? -4.176 -15.371 13.158 1.00 86.50 211 GLU A CA 1
ATOM 1592 C C . GLU A 1 211 ? -3.459 -14.532 14.219 1.00 86.50 211 GLU A C 1
ATOM 1594 O O . GLU A 1 211 ? -3.787 -14.615 15.405 1.00 86.50 211 GLU A O 1
ATOM 1599 N N . HIS A 1 212 ? -2.561 -13.640 13.799 1.00 78.75 212 HIS A N 1
ATOM 1600 C CA . HIS A 1 212 ? -1.864 -12.723 14.694 1.00 78.75 212 HIS A CA 1
ATOM 1601 C C . HIS A 1 212 ? -2.838 -11.815 15.472 1.00 78.75 212 HIS A C 1
ATOM 1603 O O . HIS A 1 212 ? -2.515 -11.397 16.588 1.00 78.75 212 HIS A O 1
ATOM 1609 N N . ARG A 1 213 ? -4.062 -11.570 14.968 1.00 75.19 213 ARG A N 1
ATOM 1610 C CA . ARG A 1 213 ? -5.128 -10.873 15.719 1.00 75.19 213 ARG A CA 1
ATOM 1611 C C . ARG A 1 213 ? -5.411 -11.546 17.063 1.00 75.19 213 ARG A C 1
ATOM 1613 O O . ARG A 1 213 ? -5.566 -10.856 18.062 1.00 75.19 213 ARG A O 1
ATOM 1620 N N . SER A 1 214 ? -5.412 -12.884 17.101 1.00 59.59 214 SER A N 1
ATOM 1621 C CA . SER A 1 214 ? -5.774 -13.681 18.284 1.00 59.59 214 SER A CA 1
ATOM 1622 C C . SER A 1 214 ? -4.760 -13.541 19.417 1.00 59.59 214 SER A C 1
ATOM 1624 O O . SER A 1 214 ? -5.065 -13.832 20.570 1.00 59.59 214 SER A O 1
ATOM 1626 N N . ARG A 1 215 ? -3.560 -13.056 19.081 1.00 65.62 215 ARG A N 1
ATOM 1627 C CA . ARG A 1 215 ? -2.427 -12.865 19.985 1.00 65.62 215 ARG A CA 1
ATOM 1628 C C . ARG A 1 215 ? -2.186 -11.382 20.318 1.00 65.62 215 ARG A C 1
ATOM 1630 O O . ARG A 1 215 ? -1.172 -11.067 20.932 1.00 65.62 215 ARG A O 1
ATOM 1637 N N . THR A 1 216 ? -3.070 -10.464 19.900 1.00 68.62 216 THR A N 1
ATOM 1638 C CA . THR A 1 216 ? -2.906 -9.000 20.060 1.00 68.62 216 THR A CA 1
ATOM 1639 C C . THR A 1 216 ? -4.176 -8.297 20.548 1.00 68.62 216 THR A C 1
ATOM 1641 O O . THR A 1 216 ? -5.253 -8.882 20.551 1.00 68.62 216 THR A O 1
ATOM 1644 N N . ASP A 1 217 ? -4.069 -7.007 20.890 1.00 68.00 217 ASP A N 1
ATOM 1645 C CA . ASP A 1 217 ? -5.177 -6.137 21.335 1.00 68.00 217 ASP A CA 1
ATOM 1646 C C . ASP A 1 217 ? -6.150 -5.703 20.208 1.00 68.00 217 ASP A C 1
ATOM 1648 O O . ASP A 1 217 ? -6.871 -4.704 20.346 1.00 68.00 217 ASP A O 1
ATOM 1652 N N . HIS A 1 218 ? -6.173 -6.430 19.082 1.00 77.12 218 HIS A N 1
ATOM 1653 C CA . HIS A 1 218 ? -6.979 -6.125 17.896 1.00 77.12 218 HIS A CA 1
ATOM 1654 C C . HIS A 1 218 ? -8.044 -7.205 17.630 1.00 77.12 218 HIS A C 1
ATOM 1656 O O . HIS A 1 218 ? -7.867 -8.040 16.742 1.00 77.12 218 HIS A O 1
ATOM 1662 N N . PRO A 1 219 ? -9.163 -7.222 18.378 1.00 75.81 219 PRO A N 1
ATOM 1663 C CA . PRO A 1 219 ? -10.164 -8.285 18.266 1.00 75.81 219 PRO A CA 1
ATOM 1664 C C . PRO A 1 219 ? -10.943 -8.259 16.942 1.00 75.81 219 PRO A C 1
ATOM 1666 O O . PRO A 1 219 ? -11.463 -9.290 16.523 1.00 75.81 219 PRO A O 1
ATOM 1669 N N . GLN A 1 220 ? -11.027 -7.100 16.280 1.00 88.44 220 GLN A N 1
ATOM 1670 C CA . GLN A 1 220 ? -11.749 -6.927 15.019 1.00 88.44 220 GLN A CA 1
ATOM 1671 C C . GLN A 1 220 ? -10.771 -6.844 13.846 1.00 88.44 220 GLN A C 1
ATOM 1673 O O . GLN A 1 220 ? -9.812 -6.067 13.887 1.00 88.44 220 GLN A O 1
ATOM 1678 N N . VAL A 1 221 ? -11.051 -7.601 12.782 1.00 92.69 221 VAL A N 1
ATOM 1679 C CA . VAL A 1 221 ? -10.338 -7.493 11.503 1.00 92.69 221 VAL A CA 1
ATOM 1680 C C . VAL A 1 221 ? -11.279 -6.984 10.432 1.00 92.69 221 VAL A C 1
ATOM 1682 O O . VAL A 1 221 ? -12.371 -7.522 10.274 1.00 92.69 221 VAL A O 1
ATOM 1685 N N . VAL A 1 222 ? -10.815 -6.002 9.666 1.00 94.56 222 VAL A N 1
ATOM 1686 C CA . VAL A 1 222 ? -11.481 -5.516 8.460 1.00 94.56 222 VAL A CA 1
ATOM 1687 C C . VAL A 1 222 ? -10.597 -5.830 7.252 1.00 94.56 222 VAL A C 1
ATOM 1689 O O . VAL A 1 222 ? -9.498 -5.292 7.134 1.00 94.56 222 VAL A O 1
ATOM 1692 N N . CYS A 1 223 ? -11.070 -6.690 6.353 1.00 93.94 223 CYS A N 1
ATOM 1693 C CA . CYS A 1 223 ? -10.480 -6.936 5.038 1.00 93.94 223 CYS A CA 1
ATOM 1694 C C . CYS A 1 223 ? -11.065 -5.923 4.033 1.00 93.94 223 CYS A C 1
ATOM 1696 O O . CYS A 1 223 ? -12.159 -6.126 3.509 1.00 93.94 223 CYS A O 1
ATOM 1698 N N . ASN A 1 224 ? -10.356 -4.827 3.765 1.00 94.12 224 ASN A N 1
ATOM 1699 C CA . ASN A 1 224 ? -10.705 -3.832 2.751 1.00 94.12 224 ASN A CA 1
ATOM 1700 C C . ASN A 1 224 ? -10.142 -4.229 1.377 1.00 94.12 224 ASN A C 1
ATOM 1702 O O . ASN A 1 224 ? -8.946 -4.093 1.117 1.00 94.12 224 ASN A O 1
ATOM 1706 N N . ILE A 1 225 ? -11.030 -4.675 0.494 1.00 89.44 225 ILE A N 1
ATOM 1707 C CA . ILE A 1 225 ? -10.726 -5.146 -0.866 1.00 89.44 225 ILE A CA 1
ATOM 1708 C C . ILE A 1 225 ? -11.027 -4.089 -1.945 1.00 89.44 225 ILE A C 1
ATOM 1710 O O . ILE A 1 225 ? -11.138 -4.417 -3.124 1.00 89.44 225 ILE A O 1
ATOM 1714 N N . THR A 1 226 ? -11.207 -2.823 -1.550 1.00 87.75 226 THR A N 1
ATOM 1715 C CA . THR A 1 226 ? -11.522 -1.716 -2.472 1.00 87.75 226 THR A CA 1
ATOM 1716 C C . THR A 1 226 ? -10.347 -1.372 -3.387 1.00 87.75 226 THR A C 1
ATOM 1718 O O . THR A 1 226 ? -10.524 -1.128 -4.580 1.00 87.75 226 THR A O 1
ATOM 1721 N N . GLY A 1 227 ? -9.142 -1.311 -2.816 1.00 69.19 227 GLY A N 1
ATOM 1722 C CA . GLY A 1 227 ? -7.929 -0.956 -3.545 1.00 69.19 227 GLY A CA 1
ATOM 1723 C C . GLY A 1 227 ? -7.344 -2.157 -4.277 1.00 69.19 227 GLY A C 1
ATOM 1724 O O . GLY A 1 227 ? -7.246 -3.231 -3.707 1.00 69.19 227 GLY A O 1
ATOM 1725 N N . GLY A 1 228 ? -6.912 -1.974 -5.522 1.00 71.75 228 GLY A N 1
ATOM 1726 C CA . GLY A 1 228 ? -5.986 -2.883 -6.204 1.00 71.75 228 GLY A CA 1
ATOM 1727 C C . GLY A 1 228 ? -6.372 -4.338 -6.491 1.00 71.75 228 GLY A C 1
ATOM 1728 O O . GLY A 1 228 ? -7.266 -4.933 -5.913 1.00 71.75 228 GLY A O 1
ATOM 1729 N N . LEU A 1 229 ? -5.642 -4.886 -7.470 1.00 69.19 229 LEU A N 1
ATOM 1730 C CA . LEU A 1 229 ? -5.657 -6.257 -7.992 1.00 69.19 229 LEU A CA 1
ATOM 1731 C C . LEU A 1 229 ? -7.007 -6.996 -7.908 1.00 69.19 229 LEU A C 1
ATOM 1733 O O . LEU A 1 229 ? -7.217 -7.865 -7.074 1.00 69.19 229 LEU A O 1
ATOM 1737 N N . LYS A 1 230 ? -7.918 -6.739 -8.853 1.00 77.25 230 LYS A N 1
ATOM 1738 C CA . LYS A 1 230 ? -9.225 -7.431 -8.910 1.00 77.25 230 LYS A CA 1
ATOM 1739 C C . LYS A 1 230 ? -9.117 -8.964 -8.880 1.00 77.25 230 LYS A C 1
ATOM 1741 O O . LYS A 1 230 ? -10.025 -9.634 -8.401 1.00 77.25 230 LYS A O 1
ATOM 1746 N N . SER A 1 231 ? -8.008 -9.511 -9.379 1.00 77.31 231 SER A N 1
ATOM 1747 C CA . SER A 1 231 ? -7.706 -10.944 -9.355 1.00 77.31 231 SER A CA 1
ATOM 1748 C C . SER A 1 231 ? -7.381 -11.494 -7.961 1.00 77.31 231 SER A C 1
ATOM 1750 O O . SER A 1 231 ? -7.529 -12.693 -7.755 1.00 77.31 231 SER A O 1
ATOM 1752 N N . SER A 1 232 ? -6.979 -10.657 -7.000 1.00 80.19 232 SER A N 1
ATOM 1753 C CA . SER A 1 232 ? -6.668 -11.054 -5.620 1.00 80.19 232 SER A CA 1
ATOM 1754 C C . SER A 1 232 ? -7.916 -11.143 -4.730 1.00 80.19 232 SER A C 1
ATOM 1756 O O . SER A 1 232 ? -7.949 -11.931 -3.783 1.00 80.19 232 SER A O 1
ATOM 1758 N N . ILE A 1 233 ? -8.968 -10.386 -5.067 1.00 86.50 233 ILE A N 1
ATOM 1759 C CA . ILE A 1 233 ? -10.207 -10.262 -4.284 1.00 86.50 233 ILE A CA 1
ATOM 1760 C C . ILE A 1 233 ? -10.828 -11.621 -3.920 1.00 86.50 233 ILE A C 1
ATOM 1762 O O . ILE A 1 233 ? -11.155 -11.805 -2.742 1.00 86.50 233 ILE A O 1
ATOM 1766 N N . PRO A 1 234 ? -10.984 -12.594 -4.847 1.00 87.31 234 PRO A N 1
ATOM 1767 C CA . PRO A 1 234 ? -11.569 -13.889 -4.503 1.00 87.31 234 PRO A CA 1
ATOM 1768 C C . PRO A 1 234 ? -10.772 -14.640 -3.430 1.00 87.31 234 PRO A C 1
ATOM 1770 O O . PRO A 1 234 ? -11.367 -15.274 -2.562 1.00 87.31 234 PRO A O 1
ATOM 1773 N N . PHE A 1 235 ? -9.442 -14.528 -3.444 1.00 87.06 235 PHE A N 1
ATOM 1774 C CA . PHE A 1 235 ? -8.562 -15.213 -2.495 1.00 87.06 235 PHE A CA 1
ATOM 1775 C C . PHE A 1 235 ? -8.629 -14.584 -1.106 1.00 87.06 235 PHE A C 1
ATOM 1777 O O . PHE A 1 235 ? -8.813 -15.299 -0.124 1.00 87.06 235 PHE A O 1
ATOM 1784 N N . VAL A 1 236 ? -8.570 -13.249 -1.022 1.00 88.75 236 VAL A N 1
ATOM 1785 C CA . VAL A 1 236 ? -8.757 -12.530 0.251 1.00 88.75 236 VAL A CA 1
ATOM 1786 C C . VAL A 1 236 ? -10.131 -12.854 0.832 1.00 88.75 236 VAL A C 1
ATOM 1788 O O . VAL A 1 236 ? -10.237 -13.248 1.990 1.00 88.75 236 VAL A O 1
ATOM 1791 N N . THR A 1 237 ? -11.177 -12.772 0.007 1.00 89.69 237 THR A N 1
ATOM 1792 C CA . THR A 1 237 ? -12.556 -13.077 0.412 1.00 89.69 237 THR A CA 1
ATOM 1793 C C . THR A 1 237 ? -12.678 -14.498 0.958 1.00 89.69 237 THR A C 1
ATOM 1795 O O . THR A 1 237 ? -13.297 -14.701 2.002 1.00 89.69 237 THR A O 1
ATOM 1798 N N . TRP A 1 238 ? -12.062 -15.478 0.291 1.00 90.00 238 TRP A N 1
ATOM 1799 C CA . TRP A 1 238 ? -12.099 -16.871 0.725 1.00 90.00 238 TRP A CA 1
ATOM 1800 C C . TRP A 1 238 ? -11.415 -17.075 2.082 1.00 90.00 238 TRP A C 1
ATOM 1802 O O . TRP A 1 238 ? -12.001 -17.697 2.968 1.00 90.00 238 TRP A O 1
ATOM 1812 N N . VAL A 1 239 ? -10.230 -16.494 2.290 1.00 91.19 239 VAL A N 1
ATOM 1813 C CA . VAL A 1 239 ? -9.530 -16.570 3.583 1.00 91.19 239 VAL A CA 1
ATOM 1814 C C . VAL A 1 239 ? -10.333 -15.885 4.692 1.00 91.19 239 VAL A C 1
ATOM 1816 O O . VAL A 1 239 ? -10.523 -16.478 5.757 1.00 91.19 239 VAL A O 1
ATOM 1819 N N . CYS A 1 240 ? -10.858 -14.677 4.452 1.00 90.69 240 CYS A N 1
ATOM 1820 C CA . CYS A 1 240 ? -11.648 -13.949 5.452 1.00 90.69 240 CYS A CA 1
ATOM 1821 C C . CYS A 1 240 ? -12.944 -14.728 5.805 1.00 90.69 240 CYS A C 1
ATOM 1823 O O . CYS A 1 240 ? -13.327 -14.771 6.975 1.00 90.69 240 CYS A O 1
ATOM 1825 N N . ALA A 1 241 ? -13.563 -15.433 4.844 1.00 89.38 241 ALA A N 1
ATOM 1826 C CA . ALA A 1 241 ? -14.727 -16.296 5.084 1.00 89.38 241 ALA A CA 1
ATOM 1827 C C . ALA A 1 241 ? -14.411 -17.534 5.948 1.00 89.38 241 ALA A C 1
ATOM 1829 O O . ALA A 1 241 ? -15.246 -17.946 6.752 1.00 89.38 241 ALA A O 1
ATOM 1830 N N . LEU A 1 242 ? -13.214 -18.117 5.811 1.00 89.62 242 LEU A N 1
ATOM 1831 C CA . LEU A 1 242 ? -12.787 -19.280 6.599 1.00 89.62 242 LEU A CA 1
ATOM 1832 C C . LEU A 1 242 ? -12.369 -18.917 8.030 1.00 89.62 242 LEU A C 1
ATOM 1834 O O . LEU A 1 242 ? -12.549 -19.721 8.942 1.00 89.62 242 LEU A O 1
ATOM 1838 N N . ALA A 1 243 ? -11.811 -17.724 8.243 1.00 86.06 243 ALA A N 1
ATOM 1839 C CA . ALA A 1 243 ? -11.216 -17.358 9.527 1.00 86.06 243 ALA A CA 1
ATOM 1840 C C . ALA A 1 243 ? -12.228 -16.937 10.613 1.00 86.06 243 ALA A C 1
ATOM 1842 O O . ALA A 1 243 ? -11.858 -16.875 11.786 1.00 86.06 243 ALA A O 1
ATOM 1843 N N . GLY A 1 244 ? -13.485 -16.648 10.251 1.00 79.25 244 GLY A N 1
ATOM 1844 C CA . GLY A 1 244 ? -14.549 -16.207 11.167 1.00 79.25 244 GLY A CA 1
ATOM 1845 C C . GLY A 1 244 ? -14.291 -14.837 11.822 1.00 79.25 244 GLY A C 1
ATOM 1846 O O . GLY A 1 244 ? -13.154 -14.453 12.084 1.00 79.25 244 GLY A O 1
ATOM 1847 N N . GLY A 1 245 ? -15.336 -14.052 12.102 1.00 84.31 245 GLY A N 1
ATOM 1848 C CA . GLY A 1 245 ? -15.188 -12.754 12.790 1.00 84.31 245 GLY A CA 1
ATOM 1849 C C . GLY A 1 245 ? -14.318 -11.732 12.041 1.00 84.31 245 GLY A C 1
ATOM 1850 O O . GLY A 1 245 ? -13.569 -10.981 12.667 1.00 84.31 245 GLY A O 1
ATOM 1851 N N . VAL A 1 246 ? -14.343 -11.772 10.708 1.00 91.62 246 VAL A N 1
ATOM 1852 C CA . VAL A 1 246 ? -13.658 -10.824 9.825 1.00 91.62 246 VAL A CA 1
ATOM 1853 C C . VAL A 1 246 ? -14.711 -10.070 9.022 1.00 91.62 246 VAL A C 1
ATOM 1855 O O . VAL A 1 246 ? -15.554 -10.698 8.383 1.00 91.62 246 VAL A O 1
ATOM 1858 N N . ASP A 1 247 ? -14.642 -8.743 9.028 1.00 92.81 247 ASP A N 1
ATOM 1859 C CA . ASP A 1 247 ? -15.518 -7.891 8.229 1.00 92.81 247 ASP A CA 1
ATOM 1860 C C . ASP A 1 247 ? -14.896 -7.667 6.850 1.00 92.81 247 ASP A C 1
ATOM 1862 O O . ASP A 1 247 ? -13.762 -7.200 6.739 1.00 92.81 247 ASP A O 1
ATOM 1866 N N . LEU A 1 248 ? -15.626 -7.983 5.783 1.00 91.88 248 LEU A N 1
ATOM 1867 C CA . LEU A 1 248 ? -15.204 -7.681 4.416 1.00 91.88 248 LEU A CA 1
ATOM 1868 C C . LEU A 1 248 ? -15.782 -6.327 3.990 1.00 91.88 248 LEU A C 1
ATOM 1870 O O . LEU A 1 248 ? -16.986 -6.105 4.113 1.00 91.88 248 LEU A O 1
ATOM 1874 N N . ALA A 1 249 ? -14.941 -5.436 3.467 1.00 91.50 249 ALA A N 1
ATOM 1875 C CA . ALA A 1 249 ? -15.333 -4.100 3.028 1.00 91.50 249 ALA A CA 1
ATOM 1876 C C . ALA A 1 249 ? -14.930 -3.845 1.566 1.00 91.50 249 ALA A C 1
ATOM 1878 O O . ALA A 1 249 ? -13.789 -4.093 1.177 1.00 91.50 249 ALA A O 1
ATOM 1879 N N . TYR A 1 250 ? -15.869 -3.314 0.781 1.00 89.62 250 TYR A N 1
ATOM 1880 C CA . TYR A 1 250 ? -15.666 -2.786 -0.572 1.00 89.62 250 TYR A CA 1
ATOM 1881 C C . TYR A 1 250 ? -16.425 -1.454 -0.650 1.00 89.62 250 TYR A C 1
ATOM 1883 O O . TYR A 1 250 ? -17.655 -1.456 -0.568 1.00 89.62 250 TYR A O 1
ATOM 1891 N N . LEU A 1 251 ? -15.695 -0.337 -0.675 1.00 87.25 251 LEU A N 1
ATOM 1892 C CA . LEU A 1 251 ? -16.174 0.998 -0.287 1.00 87.25 251 LEU A CA 1
ATOM 1893 C C . LEU A 1 251 ? -16.047 2.041 -1.398 1.00 87.25 251 LEU A C 1
ATOM 1895 O O . LEU A 1 251 ? -15.108 1.944 -2.212 1.00 87.25 251 LEU A O 1
#